Protein AF-0000000074362054 (afdb_homodimer)

Organism: Artemisia annua (NCBI:txid35608)

Solvent-accessible surface area (backbone atoms only — not comparable to full-atom values): 22632 Å² total; per-residue (Å²): 137,88,85,72,83,80,79,79,80,77,81,79,82,82,84,80,84,83,79,82,84,82,80,78,80,83,79,80,84,80,81,80,82,66,82,73,72,81,77,77,75,75,73,71,75,72,68,70,65,72,73,74,60,77,75,71,50,86,64,60,47,68,71,40,50,53,52,25,56,66,72,39,45,69,40,89,47,35,30,60,85,45,33,32,26,25,93,81,66,46,57,30,36,63,78,36,58,75,30,58,4,34,25,4,23,34,84,35,48,72,46,31,58,94,78,70,30,54,56,42,54,92,28,40,38,47,30,44,22,46,28,49,64,68,42,60,81,55,82,81,66,47,72,70,55,46,51,71,47,52,56,84,70,94,73,50,73,68,50,50,39,49,53,30,28,34,46,55,54,48,76,63,68,22,84,76,48,72,69,76,74,81,124,130,91,73,88,81,84,79,76,80,76,84,79,75,87,76,78,84,74,79,78,80,76,79,75,77,78,74,79,83,77,79,76,80,65,81,70,72,79,77,75,72,77,72,72,74,72,68,69,65,70,72,74,58,76,74,71,49,87,63,61,49,67,70,41,50,52,51,25,54,66,71,40,44,69,40,89,47,36,29,60,86,45,32,32,28,25,95,80,66,46,58,29,36,61,78,36,60,75,30,58,4,32,26,4,22,35,84,34,50,73,47,30,57,95,76,70,29,54,55,43,53,92,28,40,37,48,30,45,21,47,28,49,63,68,42,60,80,56,80,80,65,47,70,69,54,46,52,70,48,51,56,84,70,93,72,50,73,69,51,50,40,49,53,30,28,33,46,56,54,47,75,62,68,22,84,76,48,71,69,76,75,81,124

Radius of gyration: 43.27 Å; Cα contacts (8 Å, |Δi|>4): 481; chains: 2; bounding box: 99×65×184 Å

InterPro domains:
  IPR002711 HNH endonuclease [PF01844] (104-138)
  IPR003615 HNH nuclease [SM00507] (87-133)
  IPR003615 HNH nuclease [cd00085] (92-136)

Secondary structure (DSSP, 8-state):
--------------------------PPP--------------------TT------SSPPHHHHHHHHHHSEEPTTB-TTTEEE-TTS-EEETT-BS-SSTT-EEEEESS-GGGT--SSGGGEEEEEHHHHHHHTT-S---HHHHHHT-------HHHHHHHHHHHHSS--B-TT-------/-------------------------------------------------TTS-----SSPPHHHHHHHHHHSEEPTTB-TTTEEE-TTS-EEETT-BS-SSTT-EEEEESS-GGGT--SSGGGEEEEEHHHHHHHTT-S---HHHHHHT-------HHHHHHHHHHHHSS--B-TT-------

pLDDT: mean 73.6, std 31.87, range [19.06, 98.88]

Sequence (366 aa):
MNQTTKTKRRNTHRKTPTSPPSRPPNPPPSATLSTTQPFTEDTEEFTYSQSDRFTNPRSFPYSVKQQCWEKAEKIKGRDPDRWRRDPLGNTIFRKLVGCPGCLCHDYDHIVPYSKGGQSTLENCQVLQATVNRSKGNRTEMSRADLIQKSSYCRVSGRDMDLLELSAYGNVRRGQDSGGCIMQMNQTTKTKRRNTHRKTPTSPPSRPPNPPPSATLSTTQPFTEDTEEFTYSQSDRFTNPRSFPYSVKQQCWEKAEKIKGRDPDRWRRDPLGNTIFRKLVGCPGCLCHDYDHIVPYSKGGQSTLENCQVLQATVNRSKGNRTEMSRADLIQKSSYCRVSGRDMDLLELSAYGNVRRGQDSGGCIMQ

Structure (mmCIF, N/CA/C/O backbone):
data_AF-0000000074362054-model_v1
#
loop_
_entity.id
_entity.type
_entity.pdbx_description
1 polymer 'HNH endonuclease'
#
loop_
_atom_site.group_PDB
_atom_site.id
_atom_site.type_symbol
_atom_site.label_atom_id
_atom_site.label_alt_id
_atom_site.label_comp_id
_atom_site.label_asym_id
_atom_site.label_entity_id
_atom_site.label_seq_id
_atom_site.pdbx_PDB_ins_code
_atom_site.Cartn_x
_atom_site.Cartn_y
_atom_site.Cartn_z
_atom_site.occupancy
_atom_site.B_iso_or_equiv
_atom_site.auth_seq_id
_atom_site.auth_comp_id
_atom_site.auth_asym_id
_atom_site.auth_atom_id
_atom_site.pdbx_PDB_model_num
ATOM 1 N N . MET A 1 1 ? -7.535 -31.266 99.75 1 30.7 1 MET A N 1
ATOM 2 C CA . MET A 1 1 ? -7.277 -32.062 98.5 1 30.7 1 MET A CA 1
ATOM 3 C C . MET A 1 1 ? -5.805 -31.984 98.125 1 30.7 1 MET A C 1
ATOM 5 O O . MET A 1 1 ? -5.23 -30.891 98.062 1 30.7 1 MET A O 1
ATOM 9 N N . ASN A 1 2 ? -4.969 -33.094 98.25 1 24.84 2 ASN A N 1
ATOM 10 C CA . ASN A 1 2 ? -3.574 -33.469 98.438 1 24.84 2 ASN A CA 1
ATOM 11 C C . ASN A 1 2 ? -2.723 -33.125 97.25 1 24.84 2 ASN A C 1
ATOM 13 O O . ASN A 1 2 ? -3.031 -33.562 96.125 1 24.84 2 ASN A O 1
ATOM 17 N N . GLN A 1 3 ? -1.866 -31.984 97.25 1 25.95 3 GLN A N 1
ATOM 18 C CA . GLN A 1 3 ? -0.976 -31.031 96.562 1 25.95 3 GLN A CA 1
ATOM 19 C C . GLN A 1 3 ? 0.271 -31.734 96.062 1 25.95 3 GLN A C 1
ATOM 21 O O . GLN A 1 3 ? 1.395 -31.359 96.375 1 25.95 3 GLN A O 1
ATOM 26 N N . THR A 1 4 ? 0.005 -33.188 95.688 1 24.53 4 THR A N 1
ATOM 27 C CA . THR A 1 4 ? 1.269 -33.906 95.75 1 24.53 4 THR A CA 1
ATOM 28 C C . THR A 1 4 ? 2.285 -33.312 94.812 1 24.53 4 THR A C 1
ATOM 30 O O . THR A 1 4 ? 1.919 -32.531 93.875 1 24.53 4 THR A O 1
ATOM 33 N N . THR A 1 5 ? 3.105 -34.125 94 1 23.52 5 THR A N 1
ATOM 34 C CA . THR A 1 5 ? 4.496 -34.562 94.062 1 23.52 5 THR A CA 1
ATOM 35 C C . THR A 1 5 ? 5.254 -34.156 92.812 1 23.52 5 THR A C 1
ATOM 37 O O . THR A 1 5 ? 5.164 -34.781 91.75 1 23.52 5 THR A O 1
ATOM 40 N N . LYS A 1 6 ? 5.059 -32.812 92.25 1 25.08 6 LYS A N 1
ATOM 41 C CA . LYS A 1 6 ? 5.363 -32.5 90.875 1 25.08 6 LYS A CA 1
ATOM 42 C C . LYS A 1 6 ? 6.871 -32.469 90.625 1 25.08 6 LYS A C 1
ATOM 44 O O . LYS A 1 6 ? 7.523 -31.453 90.875 1 25.08 6 LYS A O 1
ATOM 49 N N . THR A 1 7 ? 7.746 -33.562 91 1 22.27 7 THR A N 1
ATOM 50 C CA . THR A 1 7 ? 9.188 -33.375 91.125 1 22.27 7 THR A CA 1
ATOM 51 C C . THR A 1 7 ? 9.812 -33.188 89.75 1 22.27 7 THR A C 1
ATOM 53 O O . THR A 1 7 ? 9.602 -34 88.812 1 22.27 7 THR A O 1
ATOM 56 N N . LYS A 1 8 ? 10.219 -31.969 89.312 1 22.67 8 LYS A N 1
ATOM 57 C CA . LYS A 1 8 ? 10.727 -31.203 88.125 1 22.67 8 LYS A CA 1
ATOM 58 C C . LYS A 1 8 ? 12.133 -31.656 87.75 1 22.67 8 LYS A C 1
ATOM 60 O O . LYS A 1 8 ? 13.102 -31.344 88.438 1 22.67 8 LYS A O 1
ATOM 65 N N . ARG A 1 9 ? 12.422 -33.031 87.5 1 19.06 9 ARG A N 1
ATOM 66 C CA . ARG A 1 9 ? 13.812 -33.469 87.438 1 19.06 9 ARG A CA 1
ATOM 67 C C . ARG A 1 9 ? 14.531 -32.812 86.25 1 19.06 9 ARG A C 1
ATOM 69 O O . ARG A 1 9 ? 14.086 -32.969 85.062 1 19.06 9 ARG A O 1
ATOM 76 N N . ARG A 1 10 ? 15.297 -31.734 86.375 1 22.05 10 ARG A N 1
ATOM 77 C CA . ARG A 1 10 ? 16.047 -30.766 85.562 1 22.05 10 ARG A CA 1
ATOM 78 C C . ARG A 1 10 ? 17.234 -31.453 84.875 1 22.05 10 ARG A C 1
ATOM 80 O O . ARG A 1 10 ? 18.266 -31.703 85.5 1 22.05 10 ARG A O 1
ATOM 87 N N . ASN A 1 11 ? 17.094 -32.594 84.062 1 19.31 11 ASN A N 1
ATOM 88 C CA . ASN A 1 11 ? 18.297 -33.375 83.75 1 19.31 11 ASN A CA 1
ATOM 89 C C . ASN A 1 11 ? 19.25 -32.562 82.875 1 19.31 11 ASN A C 1
ATOM 91 O O . ASN A 1 11 ? 18.844 -32.031 81.812 1 19.31 11 ASN A O 1
ATOM 95 N N . THR A 1 12 ? 20.328 -31.922 83.312 1 23.25 12 THR A N 1
ATOM 96 C CA . THR A 1 12 ? 21.422 -31.031 82.938 1 23.25 12 THR A CA 1
ATOM 97 C C . THR A 1 12 ? 22.359 -31.734 81.938 1 23.25 12 THR A C 1
ATOM 99 O O . THR A 1 12 ? 23.078 -32.656 82.312 1 23.25 12 THR A O 1
ATOM 102 N N . HIS A 1 13 ? 21.859 -32.25 80.688 1 21.42 13 HIS A N 1
ATOM 103 C CA . HIS A 1 13 ? 22.797 -33.094 79.875 1 21.42 13 HIS A CA 1
ATOM 104 C C . HIS A 1 13 ? 24.016 -32.281 79.5 1 21.42 13 HIS A C 1
ATOM 106 O O . HIS A 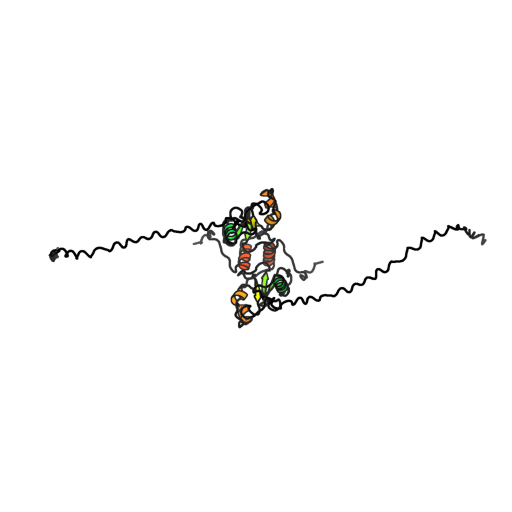1 13 ? 23.891 -31.078 79.125 1 21.42 13 HIS A O 1
ATOM 112 N N . ARG A 1 14 ? 25.359 -32.625 79.625 1 21.33 14 ARG A N 1
ATOM 113 C CA . ARG A 1 14 ? 26.766 -32.25 79.625 1 21.33 14 ARG A CA 1
ATOM 114 C C . ARG A 1 14 ? 27.328 -32.188 78.25 1 21.33 14 ARG A C 1
ATOM 116 O O . ARG A 1 14 ? 27.641 -33.219 77.625 1 21.33 14 ARG A O 1
ATOM 123 N N . LYS A 1 15 ? 26.719 -31.453 77.188 1 21.98 15 LYS A N 1
ATOM 124 C CA . LYS A 1 15 ? 27.203 -31.703 75.812 1 21.98 15 LYS A CA 1
ATOM 125 C C . LYS A 1 15 ? 28.688 -31.375 75.75 1 21.98 15 LYS A C 1
ATOM 127 O O . LYS A 1 15 ? 29.188 -30.438 76.375 1 21.98 15 LYS A O 1
ATOM 132 N N . THR A 1 16 ? 29.484 -32.25 75 1 21.64 16 THR A N 1
ATOM 133 C CA . THR A 1 16 ? 30.891 -32.562 74.812 1 21.64 16 THR A CA 1
ATOM 134 C C . THR A 1 16 ? 31.594 -31.469 74.062 1 21.64 16 THR A C 1
ATOM 136 O O . THR A 1 16 ? 30.969 -30.781 73.25 1 21.64 16 THR A O 1
ATOM 139 N N . PRO A 1 17 ? 32.938 -31.266 74 1 25.08 17 PRO A N 1
ATOM 140 C CA . PRO A 1 17 ? 34.031 -30.297 73.938 1 25.08 17 PRO A CA 1
ATOM 141 C C . PRO A 1 17 ? 34.5 -30.078 72.5 1 25.08 17 PRO A C 1
ATOM 143 O O . PRO A 1 17 ? 35.438 -29.312 72.25 1 25.08 17 PRO A O 1
ATOM 146 N N . THR A 1 18 ? 33.719 -30.219 71.312 1 24.53 18 THR A N 1
ATOM 147 C CA . THR A 1 18 ? 34.469 -30.594 70.125 1 24.53 18 THR A CA 1
ATOM 148 C C . THR A 1 18 ? 35.469 -29.516 69.75 1 24.53 18 THR A C 1
ATOM 150 O O . THR A 1 18 ? 35.25 -28.328 70 1 24.53 18 THR A O 1
ATOM 153 N N . SER A 1 19 ? 36.75 -29.844 69.125 1 24.66 19 SER A N 1
ATOM 154 C CA . SER A 1 19 ? 38.094 -29.391 68.938 1 24.66 19 SER A CA 1
ATOM 155 C C . SER A 1 19 ? 38.188 -28.328 67.875 1 24.66 19 SER A C 1
ATOM 157 O O . SER A 1 19 ? 37.5 -28.438 66.875 1 24.66 19 SER A O 1
ATOM 159 N N . PRO A 1 20 ? 38.688 -27.109 68.062 1 30.16 20 PRO A N 1
ATOM 160 C CA . PRO A 1 20 ? 38.625 -25.875 67.25 1 30.16 20 PRO A CA 1
ATOM 161 C C . PRO A 1 20 ? 39.531 -25.953 66 1 30.16 20 PRO A C 1
ATOM 163 O O . PRO A 1 20 ? 40.656 -26.422 66.062 1 30.16 20 PRO A O 1
ATOM 166 N N . PRO A 1 21 ? 39.031 -26.25 64.75 1 29.11 21 PRO A N 1
ATOM 167 C CA . PRO A 1 21 ? 39.844 -26.531 63.594 1 29.11 21 PRO A CA 1
ATOM 168 C C . PRO A 1 21 ? 40.906 -25.484 63.344 1 29.11 21 PRO A C 1
ATOM 170 O O . PRO A 1 21 ? 40.812 -24.344 63.844 1 29.11 21 PRO A O 1
ATOM 173 N N . SER A 1 22 ? 42.094 -25.859 62.688 1 25.23 22 SER A N 1
ATOM 174 C CA . SER A 1 22 ? 43.438 -25.422 62.438 1 25.23 22 SER A CA 1
ATOM 175 C C . SER A 1 22 ? 43.469 -24.234 61.5 1 25.23 22 SER A C 1
ATOM 177 O O . SER A 1 22 ? 42.688 -24.156 60.531 1 25.23 22 SER A O 1
ATOM 179 N N . ARG A 1 23 ? 44.094 -23.125 61.844 1 28.27 23 ARG A N 1
ATOM 180 C CA . ARG A 1 23 ? 44.219 -21.766 61.312 1 28.27 23 ARG A CA 1
ATOM 181 C C . ARG A 1 23 ? 44.938 -21.734 59.969 1 28.27 23 ARG A C 1
ATOM 183 O O . ARG A 1 23 ? 46.094 -22.156 59.875 1 28.27 23 ARG A O 1
ATOM 190 N N . PRO A 1 24 ? 44.25 -21.906 58.781 1 31.64 24 PRO A N 1
ATOM 191 C CA . PRO A 1 24 ? 45 -22.094 57.562 1 31.64 24 PRO A CA 1
ATOM 192 C C . PRO A 1 24 ? 46.031 -21 57.344 1 31.64 24 PRO A C 1
ATOM 194 O O . PRO A 1 24 ? 45.906 -19.906 57.875 1 31.64 24 PRO A O 1
ATOM 197 N N . PRO A 1 25 ? 47.156 -21.281 56.625 1 30.31 25 PRO A N 1
ATOM 198 C CA . PRO A 1 25 ? 48.469 -20.609 56.469 1 30.31 25 PRO A CA 1
ATOM 199 C C . PRO A 1 25 ? 48.344 -19.266 55.75 1 30.31 25 PRO A C 1
ATOM 201 O O . PRO A 1 25 ? 47.344 -19.047 55.031 1 30.31 25 PRO A O 1
ATOM 204 N N . ASN A 1 26 ? 49.125 -18.234 56.156 1 27.45 26 ASN A N 1
ATOM 205 C CA . ASN A 1 26 ? 49.188 -16.812 55.812 1 27.45 26 ASN A CA 1
ATOM 206 C C . ASN A 1 26 ? 49.562 -16.594 54.375 1 27.45 26 ASN A C 1
ATOM 208 O O . ASN A 1 26 ? 50.562 -17.125 53.875 1 27.45 26 ASN A O 1
ATOM 212 N N . PRO A 1 27 ? 48.594 -16.453 53.438 1 33.22 27 PRO A N 1
ATOM 213 C CA . PRO A 1 27 ? 48.969 -16.375 52.031 1 33.22 27 PRO A CA 1
ATOM 214 C C . PRO A 1 27 ? 50 -15.289 51.719 1 33.22 27 PRO A C 1
ATOM 216 O O . PRO A 1 27 ? 50.094 -14.312 52.469 1 33.22 27 PRO A O 1
ATOM 219 N N . PRO A 1 28 ? 51.031 -15.5 50.875 1 31.95 28 PRO A N 1
ATOM 220 C CA . PRO A 1 28 ? 52.25 -14.742 50.625 1 31.95 28 PRO A CA 1
ATOM 221 C C . PRO A 1 28 ? 51.969 -13.344 50.062 1 31.95 28 PRO A C 1
ATOM 223 O O . PRO A 1 28 ? 50.906 -13.102 49.531 1 31.95 28 PRO A O 1
ATOM 226 N N . PRO A 1 29 ? 52.844 -12.336 50.344 1 27.22 29 PRO A N 1
ATOM 227 C CA . PRO A 1 29 ? 52.75 -10.891 50.125 1 27.22 29 PRO A CA 1
ATOM 228 C C . PRO A 1 29 ? 52.625 -10.516 48.656 1 27.22 29 PRO A C 1
ATOM 230 O O . PRO A 1 29 ? 53.094 -11.258 47.781 1 27.22 29 PRO A O 1
ATOM 233 N N . SER A 1 30 ? 51.625 -9.727 48.219 1 24.61 30 SER A N 1
ATOM 234 C CA . SER A 1 30 ? 51.125 -9.188 46.969 1 24.61 30 SER A CA 1
ATOM 235 C C . SER A 1 30 ? 52.156 -8.258 46.312 1 24.61 30 SER A C 1
ATOM 237 O O . SER A 1 30 ? 52.625 -7.316 46.938 1 24.61 30 SER A O 1
ATOM 239 N N . ALA A 1 31 ? 53.031 -8.828 45.344 1 24.77 31 ALA A N 1
ATOM 240 C CA . ALA A 1 31 ? 54.062 -8.117 44.594 1 24.77 31 ALA A CA 1
ATOM 241 C C . ALA A 1 31 ? 53.5 -6.852 43.969 1 24.77 31 ALA A C 1
ATOM 243 O O . ALA A 1 31 ? 52.375 -6.855 43.438 1 24.77 31 ALA A O 1
ATOM 244 N N . THR A 1 32 ? 53.875 -5.625 44.438 1 24.84 32 THR A N 1
ATOM 245 C CA . THR A 1 32 ? 53.531 -4.258 44.062 1 24.84 32 THR A CA 1
ATOM 246 C C . THR A 1 32 ? 53.938 -3.953 42.625 1 24.84 32 THR A C 1
ATOM 248 O O . THR A 1 32 ? 55.125 -3.938 42.312 1 24.84 32 THR A O 1
ATOM 251 N N . LEU A 1 33 ? 53.406 -4.531 41.562 1 26.86 33 LEU A N 1
ATOM 252 C CA . LEU A 1 33 ? 53.781 -4.238 40.188 1 26.86 33 LEU A CA 1
ATOM 253 C C . LEU A 1 33 ? 53.656 -2.744 39.875 1 26.86 33 LEU A C 1
ATOM 255 O O . LEU A 1 33 ? 52.531 -2.207 39.844 1 26.86 33 LEU A O 1
ATOM 259 N N . SER A 1 34 ? 54.594 -1.87 40.281 1 23.2 34 SER A N 1
ATOM 260 C CA . SER A 1 34 ? 54.594 -0.414 40.156 1 23.2 34 SER A CA 1
ATOM 261 C C . SER A 1 34 ? 54.594 0.032 38.719 1 23.2 34 SER A C 1
ATOM 263 O O . SER A 1 34 ? 54.688 1.228 38.406 1 23.2 34 SER A O 1
ATOM 265 N N . THR A 1 35 ? 54.969 -0.744 37.656 1 27.97 35 THR A N 1
ATOM 266 C CA . THR A 1 35 ? 55.625 0.023 36.594 1 27.97 35 THR A CA 1
ATOM 267 C C . THR A 1 35 ? 54.625 0.959 35.938 1 27.97 35 THR A C 1
ATOM 269 O O . THR A 1 35 ? 53.688 0.505 35.25 1 27.97 35 THR A O 1
ATOM 272 N N . THR A 1 36 ? 54.219 2.098 36.5 1 28.42 36 THR A N 1
ATOM 273 C CA . THR A 1 36 ? 53.281 3.047 35.906 1 28.42 36 THR A CA 1
ATOM 274 C C . THR A 1 36 ? 53.844 3.699 34.656 1 28.42 36 THR A C 1
ATOM 276 O O . THR A 1 36 ? 54.812 4.469 34.75 1 28.42 36 THR A O 1
ATOM 279 N N . GLN A 1 37 ? 54.312 2.971 33.594 1 29.34 37 GLN A N 1
ATOM 280 C CA . GLN A 1 37 ? 54.781 3.76 32.469 1 29.34 37 GLN A CA 1
ATOM 281 C C . GLN A 1 37 ? 53.75 4.797 32.031 1 29.34 37 GLN A C 1
ATOM 283 O O . GLN A 1 37 ? 52.562 4.535 32.062 1 29.34 37 GLN A O 1
ATOM 288 N N . PRO A 1 38 ? 54.062 6.133 32.062 1 30.33 38 PRO A N 1
ATOM 289 C CA . PRO A 1 38 ? 53.156 7.203 31.656 1 30.33 38 PRO A CA 1
ATOM 290 C C . PRO A 1 38 ? 52.656 7.059 30.219 1 30.33 38 PRO A C 1
ATOM 292 O O . PRO A 1 38 ? 53.469 6.875 29.297 1 30.33 38 PRO A O 1
ATOM 295 N N . PHE A 1 39 ? 51.594 6.398 29.875 1 28.25 39 PHE A N 1
ATOM 296 C CA . PHE A 1 39 ? 50.969 6.41 28.547 1 28.25 39 PHE A CA 1
ATOM 297 C C . PHE A 1 39 ? 50.781 7.84 28.062 1 28.25 39 PHE A C 1
ATOM 299 O O . PHE A 1 39 ? 50.094 8.633 28.703 1 28.25 39 PHE A O 1
ATOM 306 N N . THR A 1 40 ? 51.812 8.469 27.469 1 29.38 40 THR A N 1
ATOM 307 C CA . THR A 1 40 ? 51.594 9.727 26.75 1 29.38 40 THR A CA 1
ATOM 308 C C . THR A 1 40 ? 50.406 9.609 25.797 1 29.38 40 THR A C 1
ATOM 310 O O . THR A 1 40 ? 50.375 8.711 24.969 1 29.38 40 THR A O 1
ATOM 313 N N . GLU A 1 41 ? 49.25 10.047 26.234 1 29.44 41 GLU A N 1
ATOM 314 C CA . GLU A 1 41 ? 48.031 10.227 25.453 1 29.44 41 GLU A CA 1
ATOM 315 C C . GLU A 1 41 ? 48.312 11.07 24.203 1 29.44 41 GLU A C 1
ATOM 317 O O . GLU A 1 41 ? 48.625 12.258 24.297 1 29.44 41 GLU A O 1
ATOM 322 N N . ASP A 1 42 ? 49.094 10.531 23.25 1 31.61 42 ASP A N 1
ATOM 323 C CA . ASP A 1 42 ? 49.031 11.234 21.984 1 31.61 42 ASP A CA 1
ATOM 324 C C . ASP A 1 42 ? 47.594 11.57 21.625 1 31.61 42 ASP A C 1
ATOM 326 O O . ASP A 1 42 ? 46.75 10.672 21.469 1 31.61 42 ASP A O 1
ATOM 330 N N . THR A 1 43 ? 47.062 12.703 22.109 1 31.55 43 THR A N 1
ATOM 331 C CA . THR A 1 43 ? 45.844 13.328 21.625 1 31.55 43 THR A CA 1
ATOM 332 C C . THR A 1 43 ? 45.875 13.484 20.109 1 31.55 43 THR A C 1
ATOM 334 O O . THR A 1 43 ? 46.625 14.297 19.578 1 31.55 43 THR A O 1
ATOM 337 N N . GLU A 1 44 ? 46.094 12.406 19.312 1 34.59 44 GLU A N 1
ATOM 338 C CA . GLU A 1 44 ? 45.75 12.703 17.922 1 34.59 44 GLU A CA 1
ATOM 339 C C . GLU A 1 44 ? 44.469 13.5 17.844 1 34.59 44 GLU A C 1
ATOM 341 O O . GLU A 1 44 ? 43.406 13.07 18.344 1 34.59 44 GLU A O 1
ATOM 346 N N . GLU A 1 45 ? 44.594 14.812 17.828 1 35.16 45 GLU A N 1
ATOM 347 C CA . GLU A 1 45 ? 43.5 15.68 17.375 1 35.16 45 GLU A CA 1
ATOM 348 C C . GLU A 1 45 ? 42.875 15.156 16.078 1 35.16 45 GLU A C 1
ATOM 350 O O . GLU A 1 45 ? 43.5 15.18 15.023 1 35.16 45 GLU A O 1
ATOM 355 N N . PHE A 1 46 ? 42.188 14.031 16.109 1 34.22 46 PHE A N 1
ATOM 356 C CA . PHE A 1 46 ? 41.312 13.789 14.969 1 34.22 46 PHE A CA 1
ATOM 357 C C . PHE A 1 46 ? 40.594 15.07 14.562 1 34.22 46 PHE A C 1
ATOM 359 O O . PHE A 1 46 ? 39.719 15.57 15.289 1 34.22 46 PHE A O 1
ATOM 366 N N . THR A 1 47 ? 41.281 16.016 14.008 1 34.19 47 THR A N 1
ATOM 367 C CA . THR A 1 47 ? 40.562 17.062 13.297 1 34.19 47 THR A CA 1
ATOM 368 C C . THR A 1 47 ? 39.469 16.469 12.406 1 34.19 47 THR A C 1
ATOM 370 O O . THR A 1 47 ? 39.781 15.703 11.484 1 34.19 47 THR A O 1
ATOM 373 N N . TYR A 1 48 ? 38.406 16.016 13.008 1 33.66 48 TYR A N 1
ATOM 374 C CA . TYR A 1 48 ? 37.219 15.906 12.164 1 33.66 48 TYR A CA 1
ATOM 375 C C . TYR A 1 48 ? 37.156 17.031 11.133 1 33.66 48 TYR A C 1
ATOM 377 O O . TYR A 1 48 ? 37.188 18.203 11.492 1 33.66 48 TYR A O 1
ATOM 385 N N . SER A 1 49 ? 38 16.922 10.109 1 37.78 49 SER A N 1
ATOM 386 C CA . SER A 1 49 ? 37.688 17.875 9.047 1 37.78 49 SER A CA 1
ATOM 387 C C . SER A 1 49 ? 36.188 18.109 8.938 1 37.78 49 SER A C 1
ATOM 389 O O . SER A 1 49 ? 35.406 17.172 9.102 1 37.78 49 SER A O 1
ATOM 391 N N . GLN A 1 50 ? 35.688 19.188 9.375 1 38.69 50 GLN A N 1
ATOM 392 C CA . GLN A 1 50 ? 34.344 19.797 9.273 1 38.69 50 GLN A CA 1
ATOM 393 C C . GLN A 1 50 ? 33.688 19.469 7.938 1 38.69 50 GLN A C 1
ATOM 395 O O . GLN A 1 50 ? 32.531 19.797 7.715 1 38.69 50 GLN A O 1
ATOM 400 N N . SER A 1 51 ? 34.5 19.203 6.918 1 41.72 51 SER A N 1
ATOM 401 C CA . SER A 1 51 ? 33.812 19.094 5.648 1 41.72 51 SER A CA 1
ATOM 402 C C . SER A 1 51 ? 32.781 17.953 5.676 1 41.72 51 SER A C 1
ATOM 404 O O . SER A 1 51 ? 32.219 17.578 4.645 1 41.72 51 SER A O 1
ATOM 406 N N . ASP A 1 52 ? 32.844 17.016 6.516 1 41.53 52 ASP A N 1
ATOM 407 C CA . ASP A 1 52 ? 31.703 16.109 6.512 1 41.53 52 ASP A CA 1
ATOM 408 C C . ASP A 1 52 ? 30.375 16.875 6.445 1 41.53 52 ASP A C 1
ATOM 410 O O . ASP A 1 52 ? 29.797 17.203 7.477 1 41.53 52 ASP A O 1
ATOM 414 N N . ARG A 1 53 ? 30.312 18 5.699 1 43.62 53 ARG A N 1
ATOM 415 C CA . ARG A 1 53 ? 29.109 18.75 5.348 1 43.62 53 ARG A CA 1
ATOM 416 C C . ARG A 1 53 ? 27.891 17.859 5.367 1 43.62 53 ARG A C 1
ATOM 418 O O . ARG A 1 53 ? 27.891 16.766 4.773 1 43.62 53 ARG A O 1
ATOM 425 N N . PHE A 1 54 ? 27.125 17.719 6.441 1 51.59 54 PHE A N 1
ATOM 426 C CA . PHE A 1 54 ? 25.828 17.094 6.641 1 51.59 54 PHE A CA 1
ATOM 427 C C . PHE A 1 54 ? 25 17.156 5.355 1 51.59 54 PHE A C 1
ATOM 429 O O . PHE A 1 54 ? 24.547 18.219 4.949 1 51.59 54 PHE A O 1
ATOM 436 N N . THR A 1 55 ? 25.469 16.562 4.27 1 65.94 55 THR A N 1
ATOM 437 C CA . THR A 1 55 ? 24.625 16.438 3.082 1 65.94 55 THR A CA 1
ATOM 438 C C . THR A 1 55 ? 23.172 16.188 3.471 1 65.94 55 THR A C 1
ATOM 440 O O . THR A 1 55 ? 22.891 15.352 4.324 1 65.94 55 THR A O 1
ATOM 443 N N . ASN A 1 56 ? 22.484 17.297 3.625 1 72.69 56 ASN A N 1
ATOM 444 C CA . ASN A 1 56 ? 21.047 17.219 3.832 1 72.69 56 ASN A CA 1
ATOM 445 C C . ASN A 1 56 ? 20.359 16.484 2.695 1 72.69 56 ASN A C 1
ATOM 447 O O . ASN A 1 56 ? 20.031 17.078 1.661 1 72.69 56 ASN A O 1
ATOM 451 N N . PRO A 1 57 ? 20.219 15.227 2.938 1 83.88 57 PRO A N 1
ATOM 452 C CA . PRO A 1 57 ? 19.562 14.492 1.853 1 83.88 57 PRO A CA 1
ATOM 453 C C . PRO A 1 57 ? 18.125 14.969 1.606 1 83.88 57 PRO A C 1
ATOM 455 O O . PRO A 1 57 ? 17.484 15.492 2.518 1 83.88 57 PRO A O 1
ATOM 458 N N . ARG A 1 58 ? 17.672 14.828 0.34 1 90.81 58 ARG A N 1
ATOM 459 C CA . ARG A 1 58 ? 16.312 15.219 -0.008 1 90.81 58 ARG A CA 1
ATOM 460 C C . ARG A 1 58 ? 15.297 14.305 0.653 1 90.81 58 ARG A C 1
ATOM 462 O O . ARG A 1 58 ? 14.242 14.758 1.104 1 90.81 58 ARG A O 1
ATOM 469 N N . SER A 1 59 ? 15.695 13.086 0.748 1 93.88 59 SER A N 1
ATOM 470 C CA . SER A 1 59 ? 14.773 12.133 1.353 1 93.88 59 SER A CA 1
ATOM 471 C C . SER A 1 59 ? 14.938 12.086 2.867 1 93.88 59 SER A C 1
ATOM 473 O O . SER A 1 59 ? 16.047 12.211 3.381 1 93.88 59 SER A O 1
ATOM 475 N N . PHE A 1 60 ? 13.844 11.992 3.547 1 97.44 60 PHE A N 1
ATOM 476 C CA . PHE A 1 60 ? 13.898 11.797 4.988 1 97.44 60 PHE A CA 1
ATOM 477 C C . PHE A 1 60 ? 14.516 10.445 5.332 1 97.44 60 PHE A C 1
ATOM 479 O O . PHE A 1 60 ? 14.18 9.43 4.719 1 97.44 60 PHE A O 1
ATOM 486 N N . PRO A 1 61 ? 15.398 10.484 6.355 1 96.44 61 PRO A N 1
ATOM 487 C CA . PRO A 1 61 ? 15.844 9.18 6.863 1 96.44 61 PRO A CA 1
ATOM 488 C C . PRO A 1 61 ? 14.703 8.344 7.438 1 96.44 61 PRO A C 1
ATOM 490 O O . PRO A 1 61 ? 13.703 8.898 7.906 1 96.44 61 PRO A O 1
ATOM 493 N N . TYR A 1 62 ? 14.914 7.082 7.477 1 96.31 62 TYR A N 1
ATOM 494 C CA . TYR A 1 62 ? 13.875 6.164 7.918 1 96.31 62 TYR A CA 1
ATOM 495 C C . TYR A 1 62 ? 13.445 6.469 9.352 1 96.31 62 TYR A C 1
ATOM 497 O O . TYR A 1 62 ? 12.258 6.477 9.664 1 96.31 62 TYR A O 1
ATOM 505 N N . SER A 1 63 ? 14.414 6.742 10.195 1 97.12 63 SER A N 1
ATOM 506 C CA . SER A 1 63 ? 14.109 7.031 11.586 1 97.12 63 SER A CA 1
ATOM 507 C C . SER A 1 63 ? 13.258 8.297 11.719 1 97.12 63 SER A C 1
ATOM 509 O O . SER A 1 63 ? 12.367 8.367 12.562 1 97.12 63 SER A O 1
ATOM 511 N N . VAL A 1 64 ? 13.539 9.234 10.875 1 98.12 64 VAL A N 1
ATOM 512 C CA . VAL A 1 64 ? 12.766 10.469 10.891 1 98.12 64 VAL A CA 1
ATOM 513 C C . VAL A 1 64 ? 11.344 10.195 10.414 1 98.12 64 VAL A C 1
ATOM 515 O O . VAL A 1 64 ? 10.375 10.711 10.984 1 98.12 64 VAL A O 1
ATOM 518 N N . LYS A 1 65 ? 11.188 9.375 9.414 1 98.5 65 LYS A N 1
ATOM 519 C CA . LYS A 1 65 ? 9.859 9.016 8.93 1 98.5 65 LYS A CA 1
ATOM 520 C C . LYS A 1 65 ? 9.047 8.32 10.023 1 98.5 65 LYS A C 1
ATOM 522 O O . LYS A 1 65 ? 7.867 8.625 10.211 1 98.5 65 LYS A O 1
ATOM 527 N N . GLN A 1 66 ? 9.703 7.469 10.711 1 98.44 66 GLN A N 1
ATOM 528 C CA . GLN A 1 66 ? 9.023 6.773 11.797 1 98.44 66 GLN A CA 1
ATOM 529 C C . GLN A 1 66 ? 8.531 7.75 12.859 1 98.44 66 GLN A C 1
ATOM 531 O O . GLN A 1 66 ? 7.371 7.703 13.273 1 98.44 66 GLN A O 1
ATOM 536 N N . GLN A 1 67 ? 9.398 8.625 13.25 1 98.75 67 GLN A N 1
ATOM 537 C CA . GLN A 1 67 ? 9.047 9.617 14.258 1 98.75 67 GLN A CA 1
ATOM 538 C C . GLN A 1 67 ? 7.977 10.578 13.742 1 98.75 67 GLN A C 1
ATOM 540 O O . GLN A 1 67 ? 7.113 11.023 14.5 1 98.75 67 GLN A O 1
ATOM 545 N N . CYS A 1 68 ? 8.062 10.891 12.453 1 98.88 68 CYS A N 1
ATOM 546 C CA . CYS A 1 68 ? 7.086 11.773 11.82 1 98.88 68 CYS A CA 1
ATOM 547 C C . CYS A 1 68 ? 5.691 11.156 11.859 1 98.88 68 CYS A C 1
ATOM 549 O O . CYS A 1 68 ? 4.715 11.844 12.172 1 98.88 68 CYS A O 1
ATOM 551 N N . TRP A 1 69 ? 5.613 9.883 11.586 1 98.81 69 TRP A N 1
ATOM 552 C CA . TRP A 1 69 ? 4.348 9.164 11.719 1 98.81 69 TRP A CA 1
ATOM 553 C C . TRP A 1 69 ? 3.865 9.188 13.164 1 98.81 69 TRP A C 1
ATOM 555 O O . TRP A 1 69 ? 2.693 9.477 13.43 1 98.81 69 TRP A O 1
ATOM 565 N N . GLU A 1 70 ? 4.73 8.961 14.047 1 98.44 70 GLU A N 1
ATOM 566 C CA . GLU A 1 70 ? 4.395 8.828 15.461 1 98.44 70 GLU A CA 1
ATOM 567 C C . GLU A 1 70 ? 3.844 10.133 16.016 1 98.44 70 GLU A C 1
ATOM 569 O O . GLU A 1 70 ? 3.002 10.125 16.922 1 98.44 70 GLU A O 1
ATOM 574 N N . LYS A 1 71 ? 4.234 11.203 15.555 1 98.12 71 LYS A N 1
ATOM 575 C CA . LYS A 1 71 ? 3.809 12.477 16.141 1 98.12 71 LYS A CA 1
ATOM 576 C C . LYS A 1 71 ? 2.482 12.938 15.539 1 98.12 71 LYS A C 1
ATOM 578 O O . LYS A 1 71 ? 1.881 13.898 16.016 1 98.12 71 LYS A O 1
ATOM 583 N N . ALA A 1 72 ? 2.066 12.305 14.469 1 98.75 72 ALA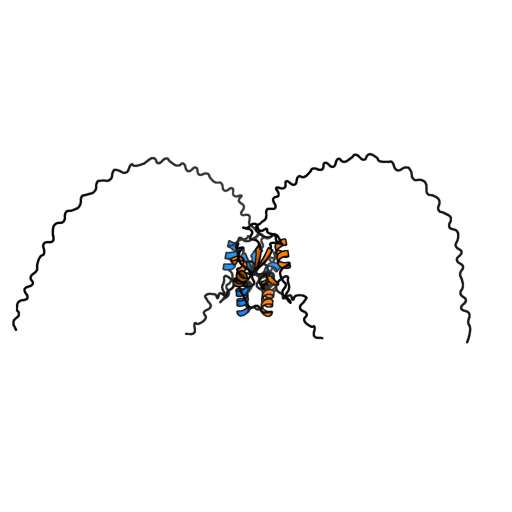 A N 1
ATOM 584 C CA . ALA A 1 72 ? 0.788 12.656 13.852 1 98.75 72 ALA A CA 1
ATOM 585 C C . ALA A 1 72 ? -0.378 12.305 14.773 1 98.75 72 ALA A C 1
ATOM 587 O O . ALA A 1 72 ? -0.248 11.445 15.648 1 98.75 72 ALA A O 1
ATOM 588 N N . GLU A 1 73 ? -1.479 12.953 14.516 1 98.62 73 GLU A N 1
ATOM 589 C CA . GLU A 1 73 ? -2.656 12.781 15.359 1 98.62 73 GLU A CA 1
ATOM 590 C C . GLU A 1 73 ? -3.201 11.359 15.266 1 98.62 73 GLU A C 1
ATOM 592 O O . GLU A 1 73 ? -3.342 10.82 14.164 1 98.62 73 GLU A O 1
ATOM 597 N N . LYS A 1 74 ? -3.516 10.805 16.438 1 98.12 74 LYS A N 1
ATOM 598 C CA . LYS A 1 74 ? -4.074 9.453 16.5 1 98.12 74 LYS A CA 1
ATOM 599 C C . LYS A 1 74 ? -5.574 9.469 16.219 1 98.12 74 LYS A C 1
ATOM 601 O O . LYS A 1 74 ? -6.246 10.469 16.469 1 98.12 74 LYS A O 1
ATOM 606 N N . ILE A 1 75 ? -6.031 8.398 15.719 1 97.25 75 ILE A N 1
ATOM 607 C CA . ILE A 1 75 ? -7.465 8.188 15.539 1 97.25 75 ILE A CA 1
ATOM 608 C C . ILE A 1 75 ? -7.996 7.277 16.656 1 97.25 75 ILE A C 1
ATOM 610 O O . ILE A 1 75 ? -7.57 6.125 16.766 1 97.25 75 ILE A O 1
ATOM 614 N N . LYS A 1 76 ? -8.945 7.828 17.375 1 95.38 76 LYS A N 1
ATOM 615 C CA . LYS A 1 76 ? -9.492 7.07 18.5 1 95.38 76 LYS A CA 1
ATOM 616 C C . LYS A 1 76 ? -10.023 5.715 18.031 1 95.38 76 LYS A C 1
ATOM 618 O O . LYS A 1 76 ? -10.727 5.629 17.016 1 95.38 76 LYS A O 1
ATOM 623 N N . GLY A 1 77 ? -9.633 4.645 18.766 1 95.56 77 GLY A N 1
ATOM 624 C CA . GLY A 1 77 ? -10.156 3.311 18.516 1 95.56 77 GLY A CA 1
ATOM 625 C C . GLY A 1 77 ? -9.391 2.568 17.438 1 95.56 77 GLY A C 1
ATOM 626 O O . GLY A 1 77 ? -9.711 1.42 17.125 1 95.56 77 GLY A O 1
ATOM 627 N N . ARG A 1 78 ? -8.453 3.268 16.938 1 97.88 78 ARG A N 1
ATOM 628 C CA . ARG A 1 78 ? -7.676 2.631 15.883 1 97.88 78 ARG A CA 1
ATOM 629 C C . ARG A 1 78 ? -6.207 2.518 16.281 1 97.88 78 ARG A C 1
ATOM 631 O O . ARG A 1 78 ? -5.699 3.34 17.047 1 97.88 78 ARG A O 1
ATOM 638 N N . ASP A 1 79 ? -5.574 1.516 15.789 1 97.88 79 ASP A N 1
ATOM 639 C CA . ASP A 1 79 ? -4.152 1.324 16.047 1 97.88 79 ASP A CA 1
ATOM 640 C C . ASP A 1 79 ? -3.328 2.48 15.492 1 97.88 79 ASP A C 1
ATOM 642 O O . ASP A 1 79 ? -3.273 2.676 14.273 1 97.88 79 ASP A O 1
ATOM 646 N N . PRO A 1 80 ? -2.654 3.156 16.297 1 98.19 80 PRO A N 1
ATOM 647 C CA . PRO A 1 80 ? -1.922 4.332 15.828 1 98.19 80 PRO A CA 1
ATOM 648 C C . PRO A 1 80 ? -0.729 3.973 14.945 1 98.19 80 PRO A C 1
ATOM 650 O O . PRO A 1 80 ? -0.164 4.844 14.281 1 98.19 80 PRO A O 1
ATOM 653 N N . ASP A 1 81 ? -0.332 2.814 14.945 1 97.94 81 ASP A N 1
ATOM 654 C CA . ASP A 1 81 ? 0.736 2.396 14.047 1 97.94 81 ASP A CA 1
ATOM 655 C C . ASP A 1 81 ? 0.219 2.244 12.617 1 97.94 81 ASP A C 1
ATOM 657 O O . ASP A 1 81 ? 1.007 2.143 11.672 1 97.94 81 ASP A O 1
ATOM 661 N N . ARG A 1 82 ? -1.049 2.248 12.539 1 98.5 82 ARG A N 1
ATOM 662 C CA . ARG A 1 82 ? -1.625 1.925 11.234 1 98.5 82 ARG A CA 1
ATOM 663 C C . ARG A 1 82 ? -2.42 3.102 10.68 1 98.5 82 ARG A C 1
ATOM 665 O O . ARG A 1 82 ? -2.523 3.27 9.469 1 98.5 82 ARG A O 1
ATOM 672 N N . TRP A 1 83 ? -2.955 3.854 11.625 1 98.62 83 TRP A N 1
ATOM 673 C CA . TRP A 1 83 ? -3.861 4.93 11.234 1 98.62 83 TRP A CA 1
ATOM 674 C C . TRP A 1 83 ? -3.473 6.238 11.914 1 98.62 83 TRP A C 1
ATOM 676 O O . TRP A 1 83 ? -3.215 6.266 13.125 1 98.62 83 TRP A O 1
ATOM 686 N N . ARG A 1 84 ? -3.443 7.316 11.133 1 98.62 84 ARG A N 1
ATOM 687 C CA . ARG A 1 84 ? -3.238 8.664 11.664 1 98.62 84 ARG A CA 1
ATOM 688 C C . ARG A 1 84 ? -4.086 9.68 10.906 1 98.62 84 ARG A C 1
ATOM 690 O O . ARG A 1 84 ? -4.715 9.352 9.898 1 98.62 84 ARG A O 1
ATOM 697 N N . ARG A 1 85 ? -4.184 10.867 11.461 1 98.56 85 ARG A N 1
ATOM 698 C CA . ARG A 1 85 ? -4.719 12.039 10.773 1 98.56 85 ARG A CA 1
ATOM 699 C C . ARG A 1 85 ? -3.613 13.031 10.438 1 98.56 85 ARG A C 1
ATOM 701 O O . ARG A 1 85 ? -2.729 13.281 11.258 1 98.56 85 ARG A O 1
ATOM 708 N N . ASP A 1 86 ? -3.693 13.516 9.188 1 98.56 86 ASP A N 1
ATOM 709 C CA . ASP A 1 86 ? -2.736 14.578 8.875 1 98.56 86 ASP A CA 1
ATOM 710 C C . ASP A 1 86 ? -3.195 15.914 9.438 1 98.56 86 ASP A C 1
ATOM 712 O O . ASP A 1 86 ? -4.27 16.016 10.031 1 98.56 86 ASP A O 1
ATOM 716 N N . PRO A 1 87 ? -2.385 16.969 9.352 1 98.06 87 PRO A N 1
ATOM 717 C CA . PRO A 1 87 ? -2.717 18.25 9.992 1 98.06 87 PRO A CA 1
ATOM 718 C C . PRO A 1 87 ? -3.99 18.875 9.438 1 98.06 87 PRO A C 1
ATOM 720 O O . PRO A 1 87 ? -4.547 19.797 10.047 1 98.06 87 PRO A O 1
ATOM 723 N N . LEU A 1 88 ? -4.43 18.422 8.312 1 98.06 88 LEU A N 1
ATOM 724 C CA . LEU A 1 88 ? -5.629 18.984 7.695 1 98.06 88 LEU A CA 1
ATOM 725 C C . LEU A 1 88 ? -6.867 18.188 8.102 1 98.06 88 LEU A C 1
ATOM 727 O O . LEU A 1 88 ? -7.988 18.547 7.723 1 98.06 88 LEU A O 1
ATOM 731 N N . GLY A 1 89 ? -6.668 17.078 8.812 1 97.5 89 GLY A N 1
ATOM 732 C CA . GLY A 1 89 ? -7.781 16.281 9.289 1 97.5 89 GLY A CA 1
ATOM 733 C C . GLY A 1 89 ? -8.062 15.062 8.422 1 97.5 89 GLY A C 1
ATOM 734 O O . GLY A 1 89 ? -9.031 14.344 8.648 1 97.5 89 GLY A O 1
ATOM 735 N N . ASN A 1 90 ? -7.27 14.844 7.457 1 98.19 90 ASN A N 1
ATOM 736 C CA . ASN A 1 90 ? -7.465 13.68 6.59 1 98.19 90 ASN A CA 1
ATOM 737 C C . ASN A 1 90 ? -6.988 12.398 7.258 1 98.19 90 ASN A C 1
ATOM 739 O O . ASN A 1 90 ? -5.914 12.367 7.859 1 98.19 90 ASN A O 1
ATOM 743 N N . THR A 1 91 ? -7.82 11.367 7.168 1 98.44 91 THR A N 1
ATOM 744 C CA . THR A 1 91 ? -7.398 10.039 7.598 1 98.44 91 THR A CA 1
ATOM 745 C C . THR A 1 91 ? -6.375 9.453 6.625 1 98.44 91 THR A C 1
ATOM 747 O O . THR A 1 91 ? -6.559 9.516 5.41 1 98.44 91 THR A O 1
ATOM 750 N N . ILE A 1 92 ? -5.289 8.93 7.188 1 98.62 92 ILE A N 1
ATOM 751 C CA . ILE A 1 92 ? -4.281 8.297 6.344 1 98.62 92 ILE A CA 1
ATOM 752 C C . ILE A 1 92 ? -3.939 6.918 6.895 1 98.62 92 ILE A C 1
ATOM 754 O O . ILE A 1 92 ? -4.043 6.68 8.102 1 98.62 92 ILE A O 1
ATOM 758 N N . PHE A 1 93 ? -3.688 6.047 5.996 1 98.75 93 PHE A N 1
ATOM 759 C CA . PHE A 1 93 ? -3.377 4.652 6.289 1 98.75 93 PHE A CA 1
ATOM 760 C C . PHE A 1 93 ? -1.904 4.359 6.031 1 98.75 93 PHE A C 1
ATOM 762 O O . PHE A 1 93 ? -1.391 4.637 4.945 1 98.75 93 PHE A O 1
ATOM 769 N N . ARG A 1 94 ? -1.222 3.781 6.953 1 98.12 94 ARG A N 1
ATOM 770 C CA . ARG A 1 94 ? 0.234 3.68 6.977 1 98.12 94 ARG A CA 1
ATOM 771 C C . ARG A 1 94 ? 0.754 2.973 5.73 1 98.12 94 ARG A C 1
ATOM 773 O O . ARG A 1 94 ? 1.787 3.355 5.18 1 98.12 94 ARG A O 1
ATOM 780 N N . LYS A 1 95 ? 0.027 2.023 5.277 1 97.69 95 LYS A N 1
ATOM 781 C CA . LYS A 1 95 ? 0.531 1.165 4.207 1 97.69 95 LYS A CA 1
ATOM 782 C C . LYS A 1 95 ? 0.301 1.796 2.838 1 97.69 95 LYS A C 1
ATOM 784 O O . LYS A 1 95 ? 0.798 1.296 1.827 1 97.69 95 LYS A O 1
ATOM 789 N N . LEU A 1 96 ? -0.424 2.816 2.758 1 97.62 96 LEU A N 1
ATOM 790 C CA . LEU A 1 96 ? -0.652 3.5 1.49 1 97.62 96 LEU A CA 1
ATOM 791 C C . LEU A 1 96 ? 0.181 4.773 1.401 1 97.62 96 LEU A C 1
ATOM 793 O O . LEU A 1 96 ? -0.286 5.855 1.772 1 97.62 96 LEU A O 1
ATOM 797 N N . VAL A 1 97 ? 1.371 4.559 0.812 1 96.38 97 VAL A N 1
ATOM 798 C CA . VAL A 1 97 ? 2.338 5.645 0.713 1 96.38 97 VAL A CA 1
ATOM 799 C C . VAL A 1 97 ? 2.562 6.008 -0.754 1 96.38 97 VAL A C 1
ATOM 801 O O . VAL A 1 97 ? 2.693 5.125 -1.604 1 96.38 97 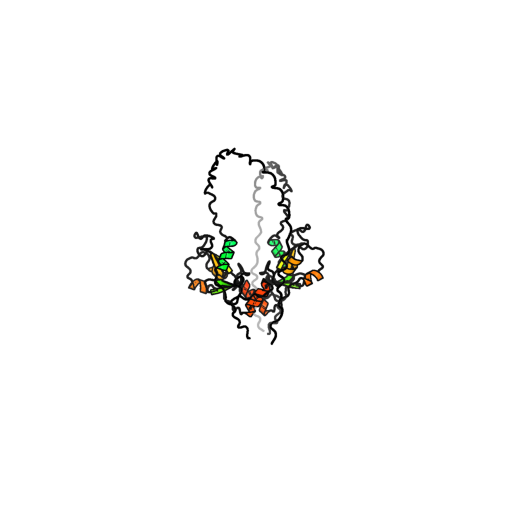VAL A O 1
ATOM 804 N N . GLY A 1 98 ? 2.572 7.246 -0.993 1 94.38 98 GLY A N 1
ATOM 805 C CA . GLY A 1 98 ? 2.969 7.719 -2.309 1 94.38 98 GLY A CA 1
ATOM 806 C C . GLY A 1 98 ? 1.98 7.352 -3.398 1 94.38 98 GLY A C 1
ATOM 807 O O . GLY A 1 98 ? 2.373 7.094 -4.539 1 94.38 98 GLY A O 1
ATOM 808 N N . CYS A 1 99 ? 0.81 7.238 -3.066 1 95.31 99 CYS A N 1
ATOM 809 C CA . CYS A 1 99 ? -0.239 6.898 -4.023 1 95.31 99 CYS A CA 1
ATOM 810 C C . CYS A 1 99 ? -1.289 8 -4.094 1 95.31 99 CYS A C 1
ATOM 812 O O . CYS A 1 99 ? -1.276 8.93 -3.283 1 95.31 99 CYS A O 1
ATOM 814 N N . PRO A 1 100 ? -2.092 8.023 -5.07 1 96 100 PRO A N 1
ATOM 815 C CA . PRO A 1 100 ? -2.988 9.164 -5.273 1 96 100 PRO A CA 1
ATOM 816 C C . PRO A 1 100 ? -4.324 9 -4.547 1 96 100 PRO A C 1
ATOM 818 O O . PRO A 1 100 ? -5.176 9.891 -4.609 1 96 100 PRO A O 1
ATOM 821 N N . GLY A 1 101 ? -4.574 7.969 -3.818 1 97.81 101 GLY A N 1
ATOM 822 C CA . GLY A 1 101 ? -5.855 7.715 -3.184 1 97.81 101 GLY A CA 1
ATOM 823 C C . GLY A 1 101 ? -6.07 8.523 -1.919 1 97.81 101 GLY A C 1
ATOM 824 O O . GLY A 1 101 ? -5.141 9.172 -1.427 1 97.81 101 GLY A O 1
ATOM 825 N N . CYS A 1 102 ? -7.273 8.508 -1.435 1 98.31 102 CYS A N 1
ATOM 826 C CA . CYS A 1 102 ? -7.715 9.391 -0.363 1 98.31 102 CYS A CA 1
ATOM 827 C C . CYS A 1 102 ? -7.062 9.016 0.96 1 98.31 102 CYS A C 1
ATOM 829 O O . CYS A 1 102 ? -6.984 9.836 1.876 1 98.31 102 CYS A O 1
ATOM 831 N N . LEU A 1 103 ? -6.594 7.766 1.075 1 98.69 103 LEU A N 1
ATOM 832 C CA . LEU A 1 103 ? -5.988 7.348 2.336 1 98.69 103 LEU A CA 1
ATOM 833 C C . LEU A 1 103 ? -4.469 7.355 2.238 1 98.69 103 LEU A C 1
ATOM 835 O O . LEU A 1 103 ? -3.779 6.953 3.178 1 98.69 103 LEU A O 1
ATOM 839 N N . CYS A 1 104 ? -3.955 7.82 1.087 1 98.69 104 CYS A N 1
ATOM 840 C CA . CYS A 1 104 ? -2.52 7.812 0.835 1 98.69 104 CYS A CA 1
ATOM 841 C C . CYS A 1 104 ? -1.85 9.023 1.472 1 98.69 104 CYS A C 1
ATOM 843 O O . CYS A 1 104 ? -2.463 10.086 1.591 1 98.69 104 CYS A O 1
ATOM 845 N N . HIS A 1 105 ? -0.579 8.789 1.813 1 98.56 105 HIS A N 1
ATOM 846 C CA . HIS A 1 105 ? 0.16 9.883 2.43 1 98.56 105 HIS A CA 1
ATOM 847 C C . HIS A 1 105 ? 1.597 9.93 1.92 1 98.56 105 HIS A C 1
ATOM 849 O O . HIS A 1 105 ? 2.068 8.984 1.283 1 98.56 105 HIS A O 1
ATOM 855 N N . ASP A 1 106 ? 2.156 11.039 2.17 1 98.5 106 ASP A N 1
ATOM 856 C CA . ASP A 1 106 ? 3.586 11.281 1.998 1 98.5 106 ASP A CA 1
ATOM 857 C C . ASP A 1 106 ? 4.195 11.875 3.266 1 98.5 106 ASP A C 1
ATOM 859 O O . ASP A 1 106 ? 3.475 12.344 4.148 1 98.5 106 ASP A O 1
ATOM 863 N N . TYR A 1 107 ? 5.492 11.703 3.299 1 98.5 107 TYR A N 1
ATOM 864 C CA . TYR A 1 107 ? 6.238 12.516 4.254 1 98.5 107 TYR A CA 1
ATOM 865 C C . TYR A 1 107 ? 6.652 13.844 3.637 1 98.5 107 TYR A C 1
ATOM 867 O O . TYR A 1 107 ? 7.477 13.875 2.721 1 98.5 107 TYR A O 1
ATOM 875 N N . ASP A 1 108 ? 6.051 14.852 4.105 1 98.06 108 ASP A N 1
ATOM 876 C CA . ASP A 1 108 ? 6.129 16.188 3.512 1 98.06 108 ASP A CA 1
ATOM 877 C C . ASP A 1 108 ? 7.125 17.062 4.266 1 98.06 108 ASP A C 1
ATOM 879 O O . ASP A 1 108 ? 7.172 17.047 5.496 1 98.06 108 ASP A O 1
ATOM 883 N N . HIS A 1 109 ? 7.93 17.75 3.453 1 97.94 109 HIS A N 1
ATOM 884 C CA . HIS A 1 109 ? 8.68 18.875 4.012 1 97.94 109 HIS A CA 1
ATOM 885 C C . HIS A 1 109 ? 7.781 20.078 4.246 1 97.94 109 HIS A C 1
ATOM 887 O O . HIS A 1 109 ? 7.266 20.672 3.295 1 97.94 109 HIS A O 1
ATOM 893 N N . ILE A 1 110 ? 7.633 20.484 5.5 1 97.25 110 ILE A N 1
ATOM 894 C CA . ILE A 1 110 ? 6.824 21.656 5.812 1 97.25 110 ILE A CA 1
ATOM 895 C C . ILE A 1 110 ? 7.375 22.875 5.07 1 97.25 110 ILE A C 1
ATOM 897 O O . ILE A 1 110 ? 6.637 23.547 4.355 1 97.25 110 ILE A O 1
ATOM 901 N N . VAL A 1 111 ? 8.664 23.125 5.281 1 96.56 111 VAL A N 1
ATOM 902 C CA . VAL A 1 111 ? 9.406 24 4.387 1 96.56 111 VAL A CA 1
ATOM 903 C C . VAL A 1 111 ? 10.023 23.188 3.254 1 96.56 111 VAL A C 1
ATOM 905 O O . VAL A 1 111 ? 10.828 22.281 3.496 1 96.56 111 VAL A O 1
ATOM 908 N N . PRO A 1 112 ? 9.648 23.516 2.006 1 96.88 112 PRO A N 1
ATOM 909 C CA . PRO A 1 112 ? 10.141 22.703 0.887 1 96.88 112 PRO A CA 1
ATOM 910 C C . PRO A 1 112 ? 11.664 22.625 0.847 1 96.88 112 PRO A C 1
ATOM 912 O O . PRO A 1 112 ? 12.344 23.609 1.15 1 96.88 112 PRO A O 1
ATOM 915 N N . TYR A 1 113 ? 12.188 21.438 0.447 1 95.81 113 TYR A N 1
ATOM 916 C CA . TYR A 1 113 ? 13.625 21.203 0.331 1 95.81 113 TYR A CA 1
ATOM 917 C C . TYR A 1 113 ? 14.258 22.219 -0.615 1 95.81 113 TYR A C 1
ATOM 919 O O . TYR A 1 113 ? 15.328 22.75 -0.326 1 95.81 113 TYR A O 1
ATOM 927 N N . SER A 1 114 ? 13.57 22.484 -1.712 1 94.94 114 SER A N 1
ATOM 928 C CA . SER A 1 114 ? 14.055 23.422 -2.727 1 94.94 114 SER A CA 1
ATOM 929 C C . SER A 1 114 ? 14.156 24.828 -2.176 1 94.94 114 SER A C 1
ATOM 931 O O . SER A 1 114 ? 14.797 25.703 -2.779 1 94.94 114 SER A O 1
ATOM 933 N N . LYS A 1 115 ? 13.531 25.109 -1.033 1 95.31 115 LYS A N 1
ATOM 934 C CA . LYS A 1 115 ? 13.547 26.438 -0.416 1 95.31 115 LYS A CA 1
ATOM 935 C C . LYS A 1 115 ? 14.367 26.422 0.874 1 95.31 115 LYS A C 1
ATOM 937 O O . LYS A 1 115 ? 14.164 27.281 1.742 1 95.31 115 LYS A O 1
ATOM 942 N N . GLY A 1 116 ? 15.148 25.359 1.013 1 94.56 116 GLY A N 1
ATOM 943 C CA . GLY A 1 116 ? 16.094 25.328 2.117 1 94.56 116 GLY A CA 1
ATOM 944 C C . GLY A 1 116 ? 15.617 24.469 3.277 1 94.56 116 GLY A C 1
ATOM 945 O O . GLY A 1 116 ? 16.297 24.391 4.309 1 94.56 116 GLY A O 1
ATOM 946 N N . GLY A 1 117 ? 14.461 23.875 3.104 1 96.31 117 GLY A N 1
ATOM 947 C CA . GLY A 1 117 ? 13.992 23 4.168 1 96.31 117 GLY A CA 1
ATOM 948 C C . GLY A 1 117 ? 14.859 21.766 4.363 1 96.31 117 GLY A C 1
ATOM 949 O O . GLY A 1 117 ? 15.344 21.188 3.391 1 96.31 117 GLY A O 1
ATOM 950 N N . GLN A 1 118 ? 14.977 21.406 5.625 1 96.38 118 GLN A N 1
ATOM 951 C CA . GLN A 1 118 ? 15.812 20.266 5.949 1 96.38 118 GLN A CA 1
ATOM 952 C C . GLN A 1 118 ? 14.969 19 6.121 1 96.38 118 GLN A C 1
ATOM 954 O O . GLN A 1 118 ? 13.773 19.078 6.391 1 96.38 118 GLN A O 1
ATOM 959 N N . SER A 1 119 ? 15.594 17.859 6.008 1 97.62 119 SER A N 1
ATOM 960 C CA . SER A 1 119 ? 14.922 16.578 6.203 1 97.62 119 SER A CA 1
ATOM 961 C C . SER A 1 119 ? 15.062 16.094 7.641 1 97.62 119 SER A C 1
ATOM 963 O O . SER A 1 119 ? 15.617 15.023 7.891 1 97.62 119 SER A O 1
ATOM 965 N N . THR A 1 120 ? 14.547 16.969 8.492 1 97.56 120 THR A N 1
ATOM 966 C CA . THR A 1 120 ? 14.539 16.719 9.93 1 97.56 120 THR A CA 1
ATOM 967 C C . THR A 1 120 ? 13.117 16.5 10.43 1 97.56 120 THR A C 1
ATOM 969 O O . THR A 1 120 ? 12.156 16.75 9.703 1 97.56 120 THR A O 1
ATOM 972 N N . LEU A 1 121 ? 13.031 16.016 11.625 1 98.06 121 LEU A N 1
ATOM 973 C CA . LEU A 1 121 ? 11.727 15.742 12.219 1 98.06 121 LEU A CA 1
ATOM 974 C C . LEU A 1 121 ? 10.898 17.016 12.32 1 98.06 121 LEU A C 1
ATOM 976 O O . LEU A 1 121 ? 9.695 17 12.047 1 98.06 121 LEU A O 1
ATOM 980 N N . GLU A 1 122 ? 11.562 18.125 12.656 1 98.12 122 GLU A N 1
ATOM 981 C CA . GLU A 1 122 ? 10.867 19.391 12.859 1 98.12 122 GLU A CA 1
ATOM 982 C C . GLU A 1 122 ? 10.227 19.891 11.57 1 98.12 122 GLU A C 1
ATOM 984 O O . GLU A 1 122 ? 9.211 20.594 11.602 1 98.12 122 GLU A O 1
ATOM 989 N N . ASN A 1 123 ? 10.805 19.453 10.453 1 98.19 123 ASN A N 1
ATOM 990 C CA . ASN A 1 123 ? 10.305 19.922 9.164 1 98.19 123 ASN A CA 1
ATOM 991 C C . ASN A 1 123 ? 9.531 18.812 8.438 1 98.19 123 ASN A C 1
ATOM 993 O O . ASN A 1 123 ? 9.352 18.875 7.223 1 98.19 123 ASN A O 1
ATOM 997 N N . CYS A 1 124 ? 9.164 17.734 9.156 1 98.62 124 CYS A N 1
ATOM 998 C CA . CYS A 1 124 ? 8.461 16.609 8.57 1 98.62 124 CYS A CA 1
ATOM 999 C C . CYS A 1 124 ? 7.02 16.547 9.062 1 98.62 124 CYS A C 1
ATOM 1001 O O . CYS A 1 124 ? 6.754 16.719 10.25 1 98.62 124 CYS A O 1
ATOM 1003 N N . GLN A 1 125 ? 6.109 16.406 8.18 1 98.75 125 GLN A N 1
ATOM 1004 C CA . GLN A 1 125 ? 4.727 16.078 8.492 1 98.75 125 GLN A CA 1
ATOM 1005 C C . GLN A 1 125 ? 4.184 15 7.559 1 98.75 125 GLN A C 1
ATOM 1007 O O . GLN A 1 125 ? 4.562 14.938 6.387 1 98.75 125 GLN A O 1
ATOM 1012 N N . VAL A 1 126 ? 3.334 14.109 8.094 1 98.81 126 VAL A N 1
ATOM 1013 C CA . VAL A 1 126 ? 2.576 13.266 7.18 1 98.81 126 VAL A CA 1
ATOM 1014 C C . VAL A 1 126 ? 1.418 14.062 6.578 1 98.81 126 VAL A C 1
ATOM 1016 O O . VAL A 1 126 ? 0.732 14.797 7.285 1 98.81 126 VAL A O 1
ATOM 1019 N N . LEU A 1 127 ? 1.3 13.977 5.336 1 98.81 127 LEU A N 1
ATOM 1020 C CA . LEU A 1 127 ? 0.299 14.734 4.59 1 98.81 127 LEU A CA 1
ATOM 1021 C C . LEU A 1 127 ? -0.323 13.875 3.492 1 98.81 127 LEU A C 1
ATOM 1023 O O . LEU A 1 127 ? 0.374 13.094 2.842 1 98.81 127 LEU A O 1
ATOM 1027 N N . GLN A 1 128 ? -1.635 13.945 3.418 1 98.81 128 GLN A N 1
ATOM 1028 C CA . GLN A 1 128 ? -2.23 13.25 2.287 1 98.81 128 GLN A CA 1
ATOM 1029 C C . GLN A 1 128 ? -1.457 13.523 1 1 98.81 128 GLN A C 1
ATOM 1031 O O . GLN A 1 128 ? -1.104 14.672 0.715 1 98.81 128 GLN A O 1
ATOM 1036 N N . ALA A 1 129 ? -1.284 12.523 0.227 1 98.56 129 ALA A N 1
ATOM 1037 C CA . ALA A 1 129 ? -0.379 12.594 -0.917 1 98.56 129 ALA A CA 1
ATOM 1038 C C . ALA A 1 129 ? -0.897 13.57 -1.968 1 98.56 129 ALA A C 1
ATOM 1040 O O . ALA A 1 129 ? -0.122 14.328 -2.555 1 98.56 129 ALA A O 1
ATOM 1041 N N . THR A 1 130 ? -2.203 13.539 -2.199 1 97.88 130 THR A N 1
ATOM 1042 C CA . THR A 1 130 ? -2.787 14.445 -3.182 1 97.88 130 THR A CA 1
ATOM 1043 C C . THR A 1 130 ? -2.553 15.898 -2.783 1 97.88 130 THR A C 1
ATOM 1045 O O . THR A 1 130 ? -2.238 16.734 -3.631 1 97.88 130 THR A O 1
ATOM 1048 N N . VAL A 1 131 ? -2.66 16.203 -1.542 1 98.25 131 VAL A N 1
ATOM 1049 C CA . VAL A 1 131 ? -2.43 17.562 -1.037 1 98.25 131 VAL A CA 1
ATOM 1050 C C . VAL A 1 131 ? -0.956 17.922 -1.193 1 98.25 131 VAL A C 1
ATOM 1052 O O . VAL A 1 131 ? -0.626 19.016 -1.645 1 98.25 131 VAL A O 1
ATOM 1055 N N . ASN A 1 132 ? -0.088 16.984 -0.812 1 98.06 132 ASN A N 1
ATOM 1056 C CA . ASN A 1 132 ? 1.346 17.234 -0.923 1 98.06 132 ASN A CA 1
ATOM 1057 C C . ASN A 1 132 ? 1.75 17.562 -2.359 1 98.06 132 ASN A C 1
ATOM 1059 O O . ASN A 1 132 ? 2.545 18.469 -2.592 1 98.06 132 ASN A O 1
ATOM 1063 N N . ARG A 1 133 ? 1.226 16.797 -3.273 1 96.88 133 ARG A N 1
ATOM 1064 C CA . ARG A 1 133 ? 1.517 17.047 -4.684 1 96.88 133 ARG A CA 1
ATOM 1065 C C . ARG A 1 133 ? 1.001 18.406 -5.125 1 96.88 133 ARG A C 1
ATOM 1067 O O . ARG A 1 133 ? 1.645 19.094 -5.922 1 96.88 133 ARG A O 1
ATOM 1074 N N . SER A 1 134 ? -0.076 18.766 -4.625 1 96.81 134 SER A N 1
ATOM 1075 C CA . SER A 1 134 ? -0.644 20.062 -4.945 1 96.81 134 SER A CA 1
ATOM 1076 C C . SER A 1 134 ? 0.17 21.188 -4.312 1 96.81 134 SER A C 1
ATOM 1078 O O . SER A 1 134 ? 0.35 22.25 -4.918 1 96.81 134 SER A O 1
ATOM 1080 N N . LYS A 1 135 ? 0.527 21 -3.068 1 96.75 135 LYS A N 1
ATOM 1081 C CA . LYS A 1 135 ? 1.385 21.969 -2.385 1 96.75 135 LYS A CA 1
ATOM 1082 C C . LYS A 1 135 ? 2.689 22.172 -3.146 1 96.75 135 LYS A C 1
ATOM 1084 O O . LYS A 1 135 ? 3.086 23.312 -3.402 1 96.75 135 LYS A O 1
ATOM 1089 N N . GLY A 1 136 ? 3.305 21.062 -3.482 1 95.06 136 GLY A N 1
ATOM 1090 C CA . GLY A 1 136 ? 4.598 21.172 -4.133 1 95.06 136 GLY A CA 1
ATOM 1091 C C . GLY A 1 136 ? 5.57 22.047 -3.365 1 95.06 136 GLY A C 1
ATOM 1092 O O . GLY A 1 136 ? 5.812 21.828 -2.178 1 95.06 136 GLY A O 1
ATOM 1093 N N . ASN A 1 137 ? 6.129 23.047 -4.059 1 94.38 137 ASN A N 1
ATOM 1094 C CA . ASN A 1 137 ? 7.043 23.953 -3.381 1 94.38 137 ASN A CA 1
ATOM 1095 C C . ASN A 1 137 ? 6.402 25.312 -3.146 1 94.38 137 ASN A C 1
ATOM 1097 O O . ASN A 1 137 ? 7.105 26.312 -2.934 1 94.38 137 ASN A O 1
ATOM 1101 N N . ARG A 1 138 ? 5.09 25.312 -3.146 1 92.06 138 ARG A N 1
ATOM 1102 C CA . ARG A 1 138 ? 4.367 26.562 -2.92 1 92.06 138 ARG A CA 1
ATOM 1103 C C . ARG A 1 138 ? 4.23 26.844 -1.428 1 92.06 138 ARG A C 1
ATOM 1105 O O . ARG A 1 138 ? 3.496 26.156 -0.72 1 92.06 138 ARG A O 1
ATOM 1112 N N . THR A 1 139 ? 4.84 27.875 -0.981 1 88.12 139 THR A N 1
ATOM 1113 C CA . THR A 1 139 ? 4.855 28.188 0.444 1 88.12 139 THR A CA 1
ATOM 1114 C C . THR A 1 139 ? 3.74 29.172 0.796 1 88.12 139 THR A C 1
ATOM 1116 O O . THR A 1 139 ? 3.449 29.391 1.974 1 88.12 139 THR A O 1
ATOM 1119 N N . GLU A 1 140 ? 3.064 29.672 -0.165 1 91.56 140 GLU A N 1
ATOM 1120 C CA . GLU A 1 140 ? 2.07 30.719 0.076 1 91.56 140 GLU A CA 1
ATOM 1121 C C . GLU A 1 140 ? 0.677 30.125 0.247 1 91.56 140 GLU A C 1
ATOM 1123 O O . GLU A 1 140 ? -0.273 30.828 0.583 1 91.56 140 GLU A O 1
ATOM 1128 N N . MET A 1 141 ? 0.512 28.859 0.08 1 93.94 141 MET A N 1
ATOM 1129 C CA . MET A 1 141 ? -0.807 28.25 0.225 1 93.94 141 MET A CA 1
ATOM 1130 C C . MET A 1 141 ? -1.241 28.234 1.687 1 93.94 141 MET A C 1
ATOM 1132 O O . MET A 1 141 ? -0.486 27.797 2.559 1 93.94 141 MET A O 1
ATOM 1136 N N . SER A 1 142 ? -2.447 28.734 1.898 1 95.12 142 SER A N 1
ATOM 1137 C CA . SER A 1 142 ? -3.02 28.703 3.242 1 95.12 142 SER A CA 1
ATOM 1138 C C . SER A 1 142 ? -3.508 27.312 3.607 1 95.12 142 SER A C 1
ATOM 1140 O O . SER A 1 142 ? -3.611 26.438 2.744 1 95.12 142 SER A O 1
ATOM 1142 N N . ARG A 1 143 ? -3.744 27.141 4.871 1 95.81 143 ARG A N 1
ATOM 1143 C CA . ARG A 1 143 ? -4.344 25.891 5.34 1 95.81 143 ARG A CA 1
ATOM 1144 C C . ARG A 1 143 ? -5.66 25.609 4.621 1 95.81 143 ARG A C 1
ATOM 1146 O O . ARG A 1 143 ? -5.945 24.469 4.254 1 95.81 143 ARG A O 1
ATOM 1153 N N . ALA A 1 144 ? -6.449 26.703 4.469 1 96.69 144 ALA A N 1
ATOM 1154 C CA . ALA A 1 144 ? -7.742 26.578 3.799 1 96.69 144 ALA A CA 1
ATOM 1155 C C . ALA A 1 144 ? -7.57 26.141 2.35 1 96.69 144 ALA A C 1
ATOM 1157 O O . ALA A 1 144 ? -8.344 25.312 1.847 1 96.69 144 ALA A O 1
ATOM 1158 N N . ASP A 1 145 ? -6.559 26.641 1.715 1 97.25 145 ASP A N 1
ATOM 1159 C CA . ASP A 1 145 ? -6.258 26.234 0.349 1 97.25 145 ASP A CA 1
ATOM 1160 C C . ASP A 1 145 ? -5.922 24.75 0.289 1 97.25 145 ASP A C 1
ATOM 1162 O O . ASP A 1 145 ? -6.41 24.031 -0.583 1 97.25 145 ASP A O 1
ATOM 1166 N N . LEU A 1 146 ? -5.125 24.312 1.204 1 97.38 146 LEU A N 1
ATOM 1167 C CA . LEU A 1 146 ? -4.695 22.922 1.235 1 97.38 146 LEU A CA 1
ATOM 1168 C C . LEU A 1 146 ? -5.871 21.984 1.521 1 97.38 146 LEU A C 1
ATOM 1170 O O . LEU A 1 146 ? -5.957 20.906 0.953 1 97.38 146 LEU A O 1
ATOM 1174 N N . ILE A 1 147 ? -6.762 22.391 2.365 1 97.62 147 ILE A N 1
ATOM 1175 C CA . ILE A 1 147 ? -7.949 21.609 2.678 1 97.62 147 ILE A CA 1
ATOM 1176 C C . ILE A 1 147 ? -8.781 21.406 1.414 1 97.62 147 ILE A C 1
ATOM 1178 O O . ILE A 1 147 ? -9.297 20.312 1.174 1 97.62 147 ILE A O 1
ATOM 1182 N N . GLN A 1 148 ? -8.805 22.406 0.58 1 97.44 148 GLN A N 1
ATOM 1183 C CA . GLN A 1 148 ? -9.578 22.328 -0.657 1 97.44 148 GLN A CA 1
ATOM 1184 C C . GLN A 1 148 ? -8.961 21.328 -1.624 1 97.44 148 GLN A C 1
ATOM 1186 O O . GLN A 1 148 ? -9.633 20.844 -2.539 1 97.44 148 GLN A O 1
ATOM 1191 N N . LYS A 1 149 ? -7.688 21.047 -1.428 1 97.5 149 LYS A N 1
ATOM 1192 C CA . LYS A 1 149 ? -6.988 20.141 -2.322 1 97.5 149 LYS A CA 1
ATOM 1193 C C . LYS A 1 149 ? -7.086 18.703 -1.823 1 97.5 149 LYS A C 1
ATOM 1195 O O . LYS A 1 149 ? -6.637 17.766 -2.498 1 97.5 149 LYS A O 1
ATOM 1200 N N . SER A 1 150 ? -7.703 18.5 -0.694 1 97.75 150 SER A N 1
ATOM 1201 C CA . SER A 1 150 ? -7.812 17.172 -0.116 1 97.75 150 SER A CA 1
ATOM 1202 C C . SER A 1 150 ? -8.742 16.281 -0.94 1 97.75 150 SER A C 1
ATOM 1204 O O . SER A 1 150 ? -9.719 16.766 -1.52 1 97.75 150 SER A O 1
ATOM 1206 N N . SER A 1 151 ? -8.312 15.008 -1.089 1 96.75 151 SER A N 1
ATOM 1207 C CA . SER A 1 151 ? -9.188 13.969 -1.602 1 96.75 151 SER A CA 1
ATOM 1208 C C . SER A 1 151 ? -9.961 13.289 -0.474 1 96.75 151 SER A C 1
ATOM 1210 O O . SER A 1 151 ? -9.367 12.844 0.51 1 96.75 151 SER A O 1
ATOM 1212 N N . TYR A 1 152 ? -11.281 13.273 -0.658 1 92.44 152 TYR A N 1
ATOM 1213 C CA . TYR A 1 152 ? -12.102 12.727 0.422 1 92.44 152 TYR A CA 1
ATOM 1214 C C . TYR A 1 152 ? -12.75 11.422 0.001 1 92.44 152 TYR A C 1
ATOM 1216 O O . TYR A 1 152 ? -13.18 11.273 -1.146 1 92.44 152 TYR A O 1
ATOM 1224 N N . CYS A 1 153 ? -12.672 10.484 1.022 1 89 153 CYS A N 1
ATOM 1225 C CA . CYS A 1 153 ? -13.484 9.281 0.907 1 89 153 CYS A CA 1
ATOM 1226 C C . CYS A 1 153 ? -14.086 8.891 2.254 1 89 153 CYS A C 1
ATOM 1228 O O . CYS A 1 153 ? -13.469 9.109 3.299 1 89 153 CYS A O 1
ATOM 1230 N N . ARG A 1 154 ? -15.289 8.461 2.148 1 91 154 ARG A N 1
ATOM 1231 C CA . ARG A 1 154 ? -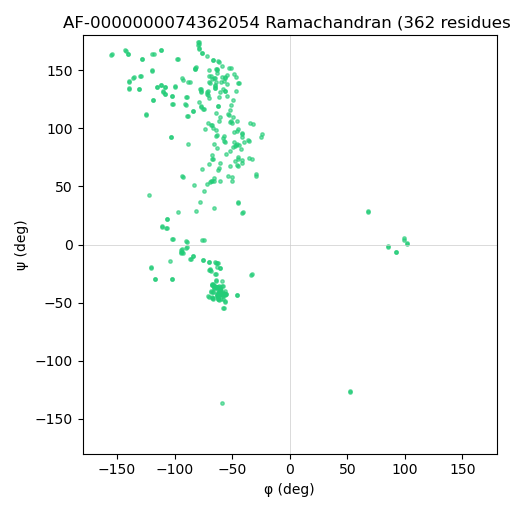15.945 7.973 3.357 1 91 154 ARG A CA 1
ATOM 1232 C C . ARG A 1 154 ? -15.445 6.582 3.73 1 91 154 ARG A C 1
ATOM 1234 O O . ARG A 1 154 ? -15.555 5.641 2.941 1 91 154 ARG A O 1
ATOM 1241 N N . VAL A 1 155 ? -14.859 6.512 4.914 1 95.56 155 VAL A N 1
ATOM 1242 C CA . VAL A 1 155 ? -14.344 5.23 5.387 1 95.56 155 VAL A CA 1
ATOM 1243 C C . VAL A 1 155 ? -14.945 4.902 6.75 1 95.56 155 VAL A C 1
ATOM 1245 O O . VAL A 1 155 ? -14.664 5.578 7.738 1 95.56 155 VAL A O 1
ATOM 1248 N N . SER A 1 156 ? -15.82 3.848 6.758 1 95.88 156 SER A N 1
ATOM 1249 C CA . SER A 1 156 ? -16.422 3.385 8 1 95.88 156 SER A CA 1
ATOM 1250 C C . SER A 1 156 ? -15.453 2.525 8.805 1 95.88 156 SER A C 1
ATOM 1252 O O . SER A 1 156 ? -14.359 2.207 8.32 1 95.88 156 SER A O 1
ATOM 1254 N N . GLY A 1 157 ? -15.906 2.219 10.023 1 96.56 157 GLY A N 1
ATOM 1255 C CA . GLY A 1 157 ? -15.125 1.271 10.805 1 96.56 157 GLY A CA 1
ATOM 1256 C C . GLY A 1 157 ? -14.914 -0.056 10.094 1 96.56 157 GLY A C 1
ATOM 1257 O O . GLY A 1 157 ? -13.82 -0.617 10.117 1 96.56 157 GLY A O 1
ATOM 1258 N N . ARG A 1 158 ? -15.992 -0.499 9.508 1 96.25 158 ARG A N 1
ATOM 1259 C CA . ARG A 1 158 ? -15.914 -1.747 8.758 1 96.25 158 ARG A CA 1
ATOM 1260 C C . ARG A 1 158 ? -14.93 -1.627 7.602 1 96.25 158 ARG A C 1
ATOM 1262 O O . ARG A 1 158 ? -14.203 -2.576 7.293 1 96.25 158 ARG A O 1
ATOM 1269 N N . ASP A 1 159 ? -14.961 -0.509 6.938 1 97.5 159 ASP A N 1
ATOM 1270 C CA . ASP A 1 159 ? -14.023 -0.263 5.848 1 97.5 159 ASP A CA 1
ATOM 1271 C C . ASP A 1 159 ? -12.586 -0.28 6.348 1 97.5 159 ASP A C 1
ATOM 1273 O O . ASP A 1 159 ? -11.711 -0.87 5.711 1 97.5 159 ASP A O 1
ATOM 1277 N N . MET A 1 160 ? -12.406 0.33 7.465 1 98.06 160 MET A N 1
ATOM 1278 C CA . MET A 1 160 ? -11.07 0.352 8.055 1 98.06 160 MET A CA 1
ATOM 1279 C C . MET A 1 160 ? -10.625 -1.055 8.445 1 98.06 160 MET A C 1
ATOM 1281 O O . MET A 1 160 ? -9.453 -1.4 8.297 1 98.06 160 MET A O 1
ATOM 1285 N N . ASP A 1 161 ? -11.547 -1.828 8.891 1 97.56 161 ASP A N 1
ATOM 1286 C CA . ASP A 1 161 ? -11.242 -3.225 9.188 1 97.56 161 ASP A CA 1
ATOM 1287 C C . ASP A 1 161 ? -10.797 -3.971 7.934 1 97.56 161 ASP A C 1
ATOM 1289 O O . ASP A 1 161 ? -9.828 -4.727 7.965 1 97.56 161 ASP A O 1
ATOM 1293 N N . LEU A 1 162 ? -11.5 -3.781 6.957 1 97.62 162 LEU A N 1
ATOM 1294 C CA . LEU A 1 162 ? -11.172 -4.434 5.695 1 97.62 162 LEU A CA 1
ATOM 1295 C C . LEU A 1 162 ? -9.766 -4.055 5.234 1 97.62 162 LEU A C 1
ATOM 1297 O O . LEU A 1 162 ? -9 -4.91 4.789 1 97.62 162 LEU A O 1
ATOM 1301 N N . LEU A 1 163 ? -9.484 -2.771 5.281 1 98.12 163 LEU A N 1
ATOM 1302 C CA . LEU A 1 163 ? -8.172 -2.297 4.867 1 98.12 163 LEU A CA 1
ATOM 1303 C C . LEU A 1 163 ? -7.074 -2.92 5.723 1 98.12 163 LEU A C 1
ATOM 1305 O O . LEU A 1 163 ? -6.023 -3.309 5.207 1 98.12 163 LEU A O 1
ATOM 1309 N N . GLU A 1 164 ? -7.305 -3.059 6.977 1 98 164 GLU A N 1
ATOM 1310 C CA . GLU A 1 164 ? -6.328 -3.688 7.859 1 98 164 GLU A CA 1
ATOM 1311 C C . GLU A 1 164 ? -6.156 -5.168 7.527 1 98 164 GLU A C 1
ATOM 1313 O O . GLU A 1 164 ? -5.031 -5.668 7.461 1 98 164 GLU A O 1
ATOM 1318 N N . LEU A 1 165 ? -7.262 -5.828 7.359 1 97.75 165 LEU A N 1
ATOM 1319 C CA . LEU A 1 165 ? -7.184 -7.242 7.004 1 97.75 165 LEU A CA 1
ATOM 1320 C C . LEU A 1 165 ? -6.398 -7.434 5.707 1 97.75 165 LEU A C 1
ATOM 1322 O O . LEU A 1 165 ? -5.566 -8.336 5.609 1 97.75 165 LEU A O 1
ATOM 1326 N N . SER A 1 166 ? -6.656 -6.598 4.793 1 98.25 166 SER A N 1
ATOM 1327 C CA . SER A 1 166 ? -6.059 -6.688 3.465 1 98.25 166 SER A CA 1
ATOM 1328 C C . SER A 1 166 ? -4.555 -6.434 3.518 1 98.25 166 SER A C 1
ATOM 1330 O O . SER A 1 166 ? -3.785 -7.082 2.803 1 98.25 166 SER A O 1
ATOM 1332 N N . ALA A 1 167 ? -4.141 -5.562 4.422 1 98.12 167 ALA A N 1
ATOM 1333 C CA . ALA A 1 167 ? -2.752 -5.113 4.414 1 98.12 167 ALA A CA 1
ATOM 1334 C C . ALA A 1 167 ? -1.946 -5.805 5.508 1 98.12 167 ALA A C 1
ATOM 1336 O O . ALA A 1 167 ? -0.74 -6.02 5.359 1 98.12 167 ALA A O 1
ATOM 1337 N N . TYR A 1 168 ? -2.607 -6.168 6.59 1 97.62 168 TYR A N 1
ATOM 1338 C CA . TYR A 1 168 ? -1.854 -6.637 7.746 1 97.62 168 TYR A CA 1
ATOM 1339 C C . TYR A 1 168 ? -2.25 -8.062 8.117 1 97.62 168 TYR A C 1
ATOM 1341 O O . TYR A 1 168 ? -1.546 -8.734 8.875 1 97.62 168 TYR A O 1
ATOM 1349 N N . GLY A 1 169 ? -3.395 -8.5 7.676 1 96.94 169 GLY A N 1
ATOM 1350 C CA . GLY A 1 169 ? -3.846 -9.852 7.957 1 96.94 169 GLY A CA 1
ATOM 1351 C C . GLY A 1 169 ? -4.688 -9.953 9.211 1 96.94 169 GLY A C 1
ATOM 1352 O O . GLY A 1 169 ? -5.227 -11.016 9.523 1 96.94 169 GLY A O 1
ATOM 1353 N N . ASN A 1 170 ? -4.793 -8.828 9.953 1 96.69 170 ASN A N 1
ATOM 1354 C CA . ASN A 1 170 ? -5.625 -8.789 11.156 1 96.69 170 ASN A CA 1
ATOM 1355 C C . ASN A 1 170 ? -6.074 -7.363 11.469 1 96.69 170 ASN A C 1
ATOM 1357 O O . ASN A 1 170 ? -5.629 -6.41 10.828 1 96.69 170 ASN A O 1
ATOM 1361 N N . VAL A 1 171 ? -7.105 -7.273 12.328 1 97.12 171 VAL A N 1
ATOM 1362 C CA . VAL A 1 171 ? -7.582 -5.98 12.805 1 97.12 171 VAL A CA 1
ATOM 1363 C C . VAL A 1 171 ? -7.07 -5.727 14.219 1 97.12 171 VAL A C 1
ATOM 1365 O O . VAL A 1 171 ? -7.129 -6.609 15.078 1 97.12 171 VAL A O 1
ATOM 1368 N N . ARG A 1 172 ? -6.445 -4.566 14.453 1 95.69 172 ARG A N 1
ATOM 1369 C CA . ARG A 1 172 ? -5.996 -4.172 15.789 1 95.69 172 ARG A CA 1
ATOM 1370 C C . ARG A 1 172 ? -6.684 -2.885 16.234 1 95.69 172 ARG A C 1
ATOM 1372 O O . ARG A 1 172 ? -6.656 -1.879 15.523 1 95.69 172 ARG A O 1
ATOM 1379 N N . ARG A 1 173 ? -7.309 -3.01 17.391 1 90.19 173 ARG A N 1
ATOM 1380 C CA . ARG A 1 173 ? -7.984 -1.836 17.938 1 90.19 173 ARG A CA 1
ATOM 1381 C C . ARG A 1 173 ? -7.066 -1.074 18.891 1 90.19 173 ARG A C 1
ATOM 1383 O O . ARG A 1 173 ? -6.176 -1.663 19.516 1 90.19 173 ARG A O 1
ATOM 1390 N N . GLY A 1 174 ? -7.152 0.166 18.875 1 79.81 174 GLY A N 1
ATOM 1391 C CA . GLY A 1 174 ? -6.375 0.99 19.781 1 79.81 174 GLY A CA 1
ATOM 1392 C C . GLY A 1 174 ? -6.832 0.871 21.219 1 79.81 174 GLY A C 1
ATOM 1393 O O . GLY A 1 174 ? -7.914 0.35 21.5 1 79.81 174 GLY A O 1
ATOM 1394 N N . GLN A 1 175 ? -5.879 0.946 22.219 1 66.94 175 GLN A N 1
ATOM 1395 C CA . GLN A 1 175 ? -6.133 0.82 23.641 1 66.94 175 GLN A CA 1
ATOM 1396 C C . GLN A 1 175 ? -7.34 1.657 24.062 1 66.94 175 GLN A C 1
ATOM 1398 O O . GLN A 1 175 ? -8.086 1.271 24.969 1 66.94 175 GLN A O 1
ATOM 1403 N N . ASP A 1 176 ? -7.535 2.832 23.656 1 56.38 176 ASP A N 1
ATOM 1404 C CA . ASP A 1 176 ? -8.555 3.664 24.281 1 56.38 176 ASP A CA 1
ATOM 1405 C C . ASP A 1 176 ? -9.953 3.238 23.859 1 56.38 176 ASP A C 1
ATOM 1407 O O . ASP A 1 176 ? -10.922 3.979 24.047 1 56.38 176 ASP A O 1
ATOM 1411 N N . SER A 1 177 ? -10.094 2.189 23.094 1 49.12 177 SER A N 1
ATOM 1412 C CA . SER A 1 177 ? -11.469 1.814 22.797 1 49.12 177 SER A CA 1
ATOM 1413 C C . SER A 1 177 ? -12.188 1.326 24.047 1 49.12 177 SER A C 1
ATOM 1415 O O . SER A 1 177 ? -11.828 0.286 24.609 1 49.12 177 SER A O 1
ATOM 1417 N N . GLY A 1 178 ? -12.516 2.256 24.922 1 40.59 178 GLY A N 1
ATOM 1418 C CA . GLY A 1 178 ? -13.328 2.043 26.109 1 40.59 178 GLY A CA 1
ATOM 1419 C C . GLY A 1 178 ? -14.516 1.13 25.859 1 40.59 178 GLY A C 1
ATOM 1420 O O . GLY A 1 178 ? -15.641 1.6 25.656 1 40.59 178 GLY A O 1
ATOM 1421 N N . GLY A 1 179 ? -14.453 0.252 24.922 1 39.78 179 GLY A N 1
ATOM 1422 C CA . GLY A 1 179 ? -15.695 -0.496 24.984 1 39.78 179 GLY A CA 1
ATOM 1423 C C . GLY A 1 179 ? -15.977 -1.068 26.359 1 39.78 179 GLY A C 1
ATOM 1424 O O . GLY A 1 179 ? -15.055 -1.497 27.062 1 39.78 179 GLY A O 1
ATOM 1425 N N . CYS A 1 180 ? -17.078 -0.525 27.047 1 34.62 180 CYS A N 1
ATOM 1426 C CA . CYS A 1 180 ? -17.734 -1.033 28.25 1 34.62 180 CYS A CA 1
ATOM 1427 C C . CYS A 1 180 ? -17.875 -2.551 28.188 1 34.62 180 CYS A C 1
ATOM 1429 O O . CYS A 1 180 ? -18.391 -3.094 27.219 1 34.62 180 CYS A O 1
ATOM 1431 N N . ILE A 1 181 ? -16.953 -3.246 28.766 1 35.25 181 ILE A N 1
ATOM 1432 C CA . ILE A 1 181 ? -17.266 -4.641 29.094 1 35.25 181 ILE A CA 1
ATOM 1433 C C . ILE A 1 181 ? -18.641 -4.734 29.734 1 35.25 181 ILE A C 1
ATOM 1435 O O . ILE A 1 181 ? -18.875 -4.141 30.797 1 35.25 181 ILE A O 1
ATOM 1439 N N . MET A 1 182 ? -19.719 -4.84 29 1 25.19 182 MET A N 1
ATOM 1440 C CA . MET A 1 182 ? -20.969 -5.215 29.672 1 25.19 182 MET A CA 1
ATOM 1441 C C . MET A 1 182 ? -20.734 -6.375 30.641 1 25.19 182 MET A C 1
ATOM 1443 O O . MET A 1 182 ? -20.219 -7.418 30.234 1 25.19 182 MET A O 1
ATOM 1447 N N . GLN A 1 183 ? -20.609 -6.09 31.875 1 23.27 183 GLN A N 1
ATOM 1448 C CA . GLN A 1 183 ? -20.859 -7.055 32.938 1 23.27 183 GLN A CA 1
ATOM 1449 C C . GLN A 1 183 ? -22.25 -7.664 32.844 1 23.27 183 GLN A C 1
ATOM 1451 O O . GLN A 1 183 ? -23.219 -6.953 32.594 1 23.27 183 GLN A O 1
ATOM 1456 N N . MET B 1 1 ? -43.906 16.297 -81.062 1 24.56 1 MET B N 1
ATOM 1457 C CA . MET B 1 1 ? -43 15.633 -82 1 24.56 1 MET B CA 1
ATOM 1458 C C . MET B 1 1 ? -41.781 16.5 -82.25 1 24.56 1 MET B C 1
ATOM 1460 O O . MET B 1 1 ? -40.875 16.109 -83 1 24.56 1 MET B O 1
ATOM 1464 N N . ASN B 1 2 ? -41.844 17.875 -82.062 1 24.3 2 ASN B N 1
ATOM 1465 C CA . ASN B 1 2 ? -40.906 18.656 -82.875 1 24.3 2 ASN B CA 1
ATOM 1466 C C . ASN B 1 2 ? -39.469 18.422 -82.375 1 24.3 2 ASN B C 1
ATOM 1468 O O . ASN B 1 2 ? -39.219 18.188 -81.188 1 24.3 2 ASN B O 1
ATOM 1472 N N . GLN B 1 3 ? -38.438 18.516 -83.312 1 22.81 3 GLN B N 1
ATOM 1473 C CA . GLN B 1 3 ? -37.188 18.016 -83.938 1 22.81 3 GLN B CA 1
ATOM 1474 C C . GLN B 1 3 ? -36 18.828 -83.5 1 22.81 3 GLN B C 1
ATOM 1476 O O . GLN B 1 3 ? -34.844 18.547 -83.875 1 22.81 3 GLN B O 1
ATOM 1481 N N . THR B 1 4 ? -36.156 20.047 -82.875 1 28.14 4 THR B N 1
ATOM 1482 C CA . THR B 1 4 ? -35.062 20.984 -83.188 1 28.14 4 THR B CA 1
ATOM 1483 C C . THR B 1 4 ? -33.719 20.422 -82.812 1 28.14 4 THR B C 1
ATOM 1485 O O . THR B 1 4 ? -33.594 19.781 -81.75 1 28.14 4 THR B O 1
ATOM 1488 N N . THR B 1 5 ? -32.656 20.641 -83.625 1 23.73 5 THR B N 1
ATOM 1489 C CA . THR B 1 5 ? -31.375 20.25 -84.25 1 23.73 5 THR B CA 1
ATOM 1490 C C . THR B 1 5 ? -30.219 20.672 -83.375 1 23.73 5 THR B C 1
ATOM 1492 O O . THR B 1 5 ? -30.016 21.859 -83.125 1 23.73 5 THR B O 1
ATOM 1495 N N . LYS B 1 6 ? -29.688 19.891 -82.312 1 25.53 6 LYS B N 1
ATOM 1496 C CA . LYS B 1 6 ? -28.641 19.953 -81.312 1 25.53 6 LYS B CA 1
ATOM 1497 C C . LYS B 1 6 ? -27.25 20.062 -81.938 1 25.53 6 LYS B C 1
ATOM 1499 O O . LYS B 1 6 ? -26.703 19.078 -82.438 1 25.53 6 LYS B O 1
ATOM 1504 N N . THR B 1 7 ? -27.031 21.156 -82.875 1 22.64 7 THR B N 1
ATOM 1505 C CA . THR B 1 7 ? -25.812 21.125 -83.688 1 22.64 7 THR B CA 1
ATOM 1506 C C . THR B 1 7 ? -24.578 21.141 -82.812 1 22.64 7 THR B C 1
ATOM 1508 O O . THR B 1 7 ? -24.438 22.016 -82 1 22.64 7 THR B O 1
ATOM 1511 N N . LYS B 1 8 ? -23.781 20.078 -82.688 1 22.44 8 LYS B N 1
ATOM 1512 C CA . LYS B 1 8 ? -22.594 19.516 -82.062 1 22.44 8 LYS B CA 1
ATOM 1513 C C . LYS B 1 8 ? -21.312 20.156 -82.562 1 22.44 8 LYS B C 1
ATOM 1515 O O . LYS B 1 8 ? -20.938 19.938 -83.75 1 22.44 8 LYS B O 1
ATOM 1520 N N . ARG B 1 9 ? -21.203 21.547 -82.5 1 19.89 9 ARG B N 1
ATOM 1521 C CA . ARG B 1 9 ? -20.047 22.156 -83.125 1 19.89 9 ARG B CA 1
ATOM 1522 C C . ARG B 1 9 ? -18.75 21.516 -82.688 1 19.89 9 ARG B C 1
ATOM 1524 O O . ARG B 1 9 ? -18.484 21.406 -81.5 1 19.89 9 ARG B O 1
ATOM 1531 N N . ARG B 1 10 ? -18.078 20.703 -83.562 1 21.19 10 ARG B N 1
ATOM 1532 C CA . ARG B 1 10 ? -16.906 19.828 -83.562 1 21.19 10 ARG B CA 1
ATOM 1533 C C . ARG B 1 10 ? -15.617 20.656 -83.562 1 21.19 10 ARG B C 1
ATOM 1535 O O . ARG B 1 10 ? -15.227 21.234 -84.562 1 21.19 10 ARG B O 1
ATOM 1542 N N . ASN B 1 11 ? -15.453 21.766 -82.688 1 21.5 11 ASN B N 1
ATOM 1543 C CA . ASN B 1 11 ? -14.273 22.594 -82.875 1 21.5 11 ASN B CA 1
ATOM 1544 C C . ASN B 1 11 ? -13 21.75 -82.938 1 21.5 11 ASN B C 1
ATOM 1546 O O . ASN B 1 11 ? -12.773 20.922 -82.062 1 21.5 11 ASN B O 1
ATOM 1550 N N . THR B 1 12 ? -12.383 21.516 -84.125 1 21.14 12 THR B N 1
ATOM 1551 C CA . THR B 1 12 ? -11.273 20.812 -84.75 1 21.14 12 THR B CA 1
ATOM 1552 C C . THR B 1 12 ? -9.953 21.172 -84.062 1 21.14 12 THR B C 1
ATOM 1554 O O . THR B 1 12 ? -9.734 22.328 -83.75 1 21.14 12 THR B O 1
ATOM 1557 N N . HIS B 1 13 ? -9.141 20.156 -83.625 1 23.28 13 HIS B N 1
ATOM 1558 C CA . HIS B 1 13 ? -8.031 19.719 -82.75 1 23.28 13 HIS B CA 1
ATOM 1559 C C . HIS B 1 13 ? -6.688 20.078 -83.438 1 23.28 13 HIS B C 1
ATOM 1561 O O . HIS B 1 13 ? -5.633 19.688 -82.875 1 23.28 13 HIS B O 1
ATOM 1567 N N . ARG B 1 14 ? -6.461 21.125 -84.312 1 20.53 14 ARG B N 1
ATOM 1568 C CA . ARG B 1 14 ? -5.266 20.891 -85.125 1 20.53 14 ARG B CA 1
ATOM 1569 C C . ARG B 1 14 ? -4.016 20.844 -84.25 1 20.53 14 ARG B C 1
ATOM 1571 O O . ARG B 1 14 ? -3.73 21.797 -83.5 1 20.53 14 ARG B O 1
ATOM 1578 N N . LYS B 1 15 ? -3.34 19.703 -84.125 1 22.91 15 LYS B N 1
ATOM 1579 C CA . LYS B 1 15 ? -2.242 19.125 -83.312 1 22.91 15 LYS B CA 1
ATOM 1580 C C . LYS B 1 15 ? -0.897 19.672 -83.812 1 22.91 15 LYS B C 1
ATOM 1582 O O . LYS B 1 15 ? -0.471 19.422 -84.938 1 22.91 15 LYS B O 1
ATOM 1587 N N . THR B 1 16 ? -0.639 21 -83.688 1 24.41 16 THR B N 1
ATOM 1588 C CA . THR B 1 16 ? 0.593 21.438 -84.375 1 24.41 16 THR B CA 1
ATOM 1589 C C . THR B 1 16 ? 1.791 20.656 -83.812 1 24.41 16 THR B C 1
ATOM 1591 O O . THR B 1 16 ? 1.823 20.266 -82.688 1 24.41 16 THR B O 1
ATOM 1594 N N . PRO B 1 17 ? 2.803 20.312 -84.688 1 24.02 17 PRO B N 1
ATOM 1595 C CA . PRO B 1 17 ? 3.926 19.375 -84.75 1 24.02 17 PRO B CA 1
ATOM 1596 C C . PRO B 1 17 ? 4.988 19.656 -83.688 1 24.02 17 PRO B C 1
ATOM 1598 O O . PRO B 1 17 ? 5.094 20.797 -83.188 1 24.02 17 PRO B O 1
ATOM 1601 N N . THR B 1 18 ? 5.574 18.656 -83.062 1 25.19 18 THR B N 1
ATOM 1602 C CA . THR B 1 18 ? 6.34 18.188 -81.938 1 25.19 18 THR B CA 1
ATOM 1603 C C . THR B 1 18 ? 7.82 18.531 -82.062 1 25.19 18 THR B C 1
ATOM 1605 O O . THR B 1 18 ? 8.633 18.234 -81.188 1 25.19 18 THR B O 1
ATOM 1608 N N . SER B 1 19 ? 8.25 19.734 -82.625 1 24.5 19 SER B N 1
ATOM 1609 C CA . SER B 1 19 ? 9.641 19.625 -83.062 1 24.5 19 SER B CA 1
ATOM 1610 C C . SER B 1 19 ? 10.539 19.234 -81.875 1 24.5 19 SER B C 1
ATOM 1612 O O . SER B 1 19 ? 10.281 19.625 -80.75 1 24.5 19 SER B O 1
ATOM 1614 N N . PRO B 1 20 ? 11.453 18.25 -82.062 1 29.8 20 PRO B N 1
ATOM 1615 C CA . PRO B 1 20 ? 12.234 17.453 -81.125 1 29.8 20 PRO B CA 1
ATOM 1616 C C . PRO B 1 20 ? 13.305 18.266 -80.375 1 29.8 20 PRO B C 1
ATOM 1618 O O . PRO B 1 20 ? 13.898 19.172 -81 1 29.8 20 PRO B O 1
ATOM 1621 N N . PRO B 1 21 ? 13.141 18.656 -79.125 1 29.55 21 PRO B N 1
ATOM 1622 C CA . PRO B 1 21 ? 14.039 19.562 -78.438 1 29.55 21 PRO B CA 1
ATOM 1623 C C . PRO B 1 21 ? 15.508 19.172 -78.562 1 29.55 21 PRO B C 1
ATOM 1625 O O . PRO B 1 21 ? 15.812 18 -78.812 1 29.55 21 PRO B O 1
ATOM 1628 N N . SER B 1 22 ? 16.297 20.109 -79.062 1 25.09 22 SER B N 1
ATOM 1629 C CA . SER B 1 22 ? 17.734 20.094 -79.312 1 25.09 22 SER B CA 1
ATOM 1630 C C . SER B 1 22 ? 18.516 19.547 -78.125 1 25.09 22 SER B C 1
ATOM 1632 O O . SER B 1 22 ? 18.109 19.719 -77 1 25.09 22 SER B O 1
ATOM 1634 N N . ARG B 1 23 ? 19.438 18.625 -78.438 1 27.98 23 ARG B N 1
ATOM 1635 C CA . ARG B 1 23 ? 20.281 17.703 -77.625 1 27.98 23 ARG B CA 1
ATOM 1636 C C . ARG B 1 23 ? 21.219 18.453 -76.75 1 27.98 23 ARG B C 1
ATOM 1638 O O . ARG B 1 23 ? 22.031 19.266 -77.188 1 27.98 23 ARG B O 1
ATOM 1645 N N . PRO B 1 24 ? 20.75 18.922 -75.562 1 30.89 24 PRO B N 1
ATOM 1646 C CA . PRO B 1 24 ? 21.688 19.797 -74.812 1 30.89 24 PRO B CA 1
ATOM 1647 C C . PRO B 1 24 ? 23.094 19.219 -74.75 1 30.89 24 PRO B C 1
ATOM 1649 O O . PRO B 1 24 ? 23.281 18 -74.875 1 30.89 24 PRO B O 1
ATOM 1652 N N . PRO B 1 25 ? 24.031 20.094 -74.812 1 28.83 25 PRO B N 1
ATOM 1653 C CA . PRO B 1 25 ? 25.469 19.844 -74.938 1 28.83 25 PRO B CA 1
ATOM 1654 C C . PRO B 1 25 ? 26.016 18.922 -73.875 1 28.83 25 PRO B C 1
ATOM 1656 O O . PRO B 1 25 ? 25.406 18.766 -72.812 1 28.83 25 PRO B O 1
ATOM 1659 N N . ASN B 1 26 ? 27.016 18.094 -74.25 1 27.28 26 ASN B N 1
ATOM 1660 C CA . ASN B 1 26 ? 27.734 16.984 -73.625 1 27.28 26 ASN B CA 1
ATOM 1661 C C . ASN B 1 26 ? 28.438 17.406 -72.375 1 27.28 26 ASN B C 1
ATOM 1663 O O . ASN B 1 26 ? 29.266 18.328 -72.375 1 27.28 26 ASN B O 1
ATOM 1667 N N . PRO B 1 27 ? 27.719 17.719 -71.25 1 32.25 27 PRO B N 1
ATOM 1668 C CA . PRO B 1 27 ? 28.562 18.328 -70.25 1 32.25 27 PRO B CA 1
ATOM 1669 C C . PRO B 1 27 ? 29.859 17.562 -70 1 32.25 27 PRO B C 1
ATOM 1671 O O . PRO B 1 27 ? 29.938 16.375 -70.312 1 32.25 27 PRO B O 1
ATOM 1674 N N . PRO B 1 28 ? 30.922 18.266 -69.688 1 30.89 28 PRO B N 1
ATOM 1675 C CA . PRO B 1 28 ? 32.344 17.859 -69.625 1 30.89 28 PRO B CA 1
ATOM 1676 C C . PRO B 1 28 ? 32.562 16.703 -68.625 1 30.89 28 PRO B C 1
ATOM 1678 O O . PRO B 1 28 ? 31.75 16.453 -67.75 1 30.89 28 PRO B O 1
ATOM 1681 N N . PRO B 1 29 ? 33.625 15.922 -68.875 1 26.78 29 PRO B N 1
ATOM 1682 C CA . PRO B 1 29 ? 34.031 14.633 -68.312 1 26.78 29 PRO B CA 1
ATOM 1683 C C . PRO B 1 29 ? 34.281 14.727 -66.812 1 26.78 29 PRO B C 1
ATOM 1685 O O . PRO B 1 29 ? 34.75 15.758 -66.312 1 26.78 29 PRO B O 1
ATOM 1688 N N . SER B 1 30 ? 33.406 14.203 -66 1 24.83 30 SER B N 1
ATOM 1689 C CA . SER B 1 30 ? 33.469 14.156 -64.5 1 24.83 30 SER B CA 1
ATOM 1690 C C . SER B 1 30 ? 34.812 13.57 -64.062 1 24.83 30 SER B C 1
ATOM 1692 O O . SER B 1 30 ? 35.25 12.531 -64.562 1 24.83 30 SER B O 1
ATOM 1694 N N . ALA B 1 31 ? 35.719 14.531 -63.562 1 24.7 31 ALA B N 1
ATOM 1695 C CA . ALA B 1 31 ? 37 14.227 -62.969 1 24.7 31 ALA B CA 1
ATOM 1696 C C . ALA B 1 31 ? 36.906 13.086 -61.969 1 24.7 31 ALA B C 1
ATOM 1698 O O . ALA B 1 31 ? 35.938 13.023 -61.188 1 24.7 31 ALA B O 1
ATOM 1699 N N . THR B 1 32 ? 37.406 11.906 -62.344 1 24.28 32 THR B N 1
ATOM 1700 C CA . THR B 1 32 ? 37.5 10.633 -61.625 1 24.28 32 THR B CA 1
ATOM 1701 C C . THR B 1 32 ? 38.188 10.812 -60.281 1 24.28 32 THR B C 1
ATOM 1703 O O . THR B 1 32 ? 39.375 11.125 -60.219 1 24.28 32 THR B O 1
ATOM 1706 N N . LEU B 1 33 ? 37.688 11.648 -59.375 1 26.83 33 LEU B N 1
ATOM 1707 C CA . LEU B 1 33 ? 38.438 11.766 -58.094 1 26.83 33 LEU B CA 1
ATOM 1708 C C . LEU B 1 33 ? 38.688 10.391 -57.5 1 26.83 33 LEU B C 1
ATOM 1710 O O . LEU B 1 33 ? 37.75 9.695 -57.094 1 26.83 33 LEU B O 1
ATOM 1714 N N . SER B 1 34 ? 39.719 9.68 -58 1 22.45 34 SER B N 1
ATOM 1715 C CA . SER B 1 34 ? 40.062 8.312 -57.625 1 22.45 34 SER B CA 1
ATOM 1716 C C . SER B 1 34 ? 40.344 8.203 -56.125 1 22.45 34 SER B C 1
ATOM 1718 O O . SER B 1 34 ? 40.531 7.098 -55.625 1 22.45 34 SER B O 1
ATOM 1720 N N . THR B 1 35 ? 40.875 9.258 -55.438 1 27.77 35 THR B N 1
ATOM 1721 C CA . THR B 1 35 ? 41.875 8.773 -54.5 1 27.77 35 THR B CA 1
ATOM 1722 C C . THR B 1 35 ? 41.188 8 -53.344 1 27.77 35 THR B C 1
ATOM 1724 O O . THR B 1 35 ? 40.469 8.586 -52.531 1 27.77 35 THR B O 1
ATOM 1727 N N . THR B 1 36 ? 40.625 6.871 -53.562 1 28.42 36 THR B N 1
ATOM 1728 C CA . THR B 1 36 ? 39.969 6.109 -52.5 1 28.42 36 THR B CA 1
ATOM 1729 C C . THR B 1 36 ? 41 5.719 -51.438 1 28.42 36 THR B C 1
ATOM 1731 O O . THR B 1 36 ? 41.906 4.922 -51.688 1 28.42 36 THR B O 1
ATOM 1734 N N . GLN B 1 37 ? 41.656 6.691 -50.688 1 29.36 37 GLN B N 1
ATOM 1735 C CA . GLN B 1 37 ? 42.531 6.16 -49.656 1 29.36 37 GLN B CA 1
ATOM 1736 C C . GLN B 1 37 ? 41.781 5.141 -48.781 1 29.36 37 GLN B C 1
ATOM 1738 O O . GLN B 1 37 ? 40.594 5.328 -48.469 1 29.36 37 GLN B O 1
ATOM 1743 N N . PRO B 1 38 ? 42.188 3.859 -48.781 1 29.56 38 PRO B N 1
ATOM 1744 C CA . PRO B 1 38 ? 41.531 2.828 -47.969 1 29.56 38 PRO B CA 1
ATOM 1745 C C . PRO B 1 38 ? 41.5 3.176 -46.469 1 29.56 38 PRO B C 1
ATOM 1747 O O . PRO B 1 38 ? 42.562 3.541 -45.906 1 29.56 38 PRO B O 1
ATOM 1750 N N . PHE B 1 39 ? 40.531 3.881 -45.906 1 28.83 39 PHE B N 1
ATOM 1751 C CA . PHE B 1 39 ? 40.406 4 -44.469 1 28.83 39 PHE B CA 1
ATOM 1752 C C . PHE B 1 39 ? 40.531 2.637 -43.781 1 28.83 39 PHE B C 1
ATOM 1754 O O . PHE B 1 39 ? 39.781 1.711 -44.094 1 28.83 39 PHE B O 1
ATOM 1761 N N . THR B 1 40 ? 41.75 2.189 -43.5 1 28.53 40 THR B N 1
ATOM 1762 C CA . THR B 1 40 ? 41.938 1.02 -42.656 1 28.53 40 THR B CA 1
ATOM 1763 C C . THR B 1 40 ? 41.094 1.148 -41.375 1 28.53 40 THR B C 1
ATOM 1765 O O . THR B 1 40 ? 41.25 2.113 -40.625 1 28.53 40 THR B O 1
ATOM 1768 N N . GLU B 1 41 ? 39.875 0.704 -41.406 1 29.73 41 GLU B N 1
ATOM 1769 C CA . GLU B 1 41 ? 39.031 0.524 -40.219 1 29.73 41 GLU B CA 1
ATOM 1770 C C . GLU B 1 41 ? 39.812 -0.207 -39.125 1 29.73 41 GLU B C 1
ATOM 1772 O O . GLU B 1 41 ? 40.188 -1.363 -39.281 1 29.73 41 GLU B O 1
ATOM 1777 N N . ASP B 1 42 ? 40.781 0.483 -38.5 1 31.73 42 ASP B N 1
ATOM 1778 C CA . ASP B 1 42 ? 41.219 -0.114 -37.25 1 31.73 42 ASP B CA 1
ATOM 1779 C C . ASP B 1 42 ? 40.031 -0.622 -36.438 1 31.73 42 ASP B C 1
ATOM 1781 O O . ASP B 1 42 ? 39.156 0.158 -36.031 1 31.73 42 ASP B O 1
ATOM 1785 N N . THR B 1 43 ? 39.531 -1.806 -36.75 1 31.47 43 THR B N 1
ATOM 1786 C CA . THR B 1 43 ? 38.625 -2.545 -35.875 1 31.47 43 THR B CA 1
ATOM 1787 C C . THR B 1 43 ? 39.188 -2.625 -34.469 1 31.47 43 THR B C 1
ATOM 1789 O O . THR B 1 43 ? 40.188 -3.305 -34.219 1 31.47 43 THR B O 1
ATOM 1792 N N . GLU B 1 44 ? 39.469 -1.481 -33.781 1 34.47 44 GLU B N 1
ATOM 1793 C CA . GLU B 1 44 ? 39.625 -1.744 -32.344 1 34.47 44 GLU B CA 1
ATOM 1794 C C . GLU B 1 44 ? 38.625 -2.748 -31.828 1 34.47 44 GLU B C 1
ATOM 1796 O O . GLU B 1 44 ? 37.406 -2.529 -31.969 1 34.47 44 GLU B O 1
ATOM 1801 N N . GLU B 1 45 ? 38.969 -4.016 -31.891 1 3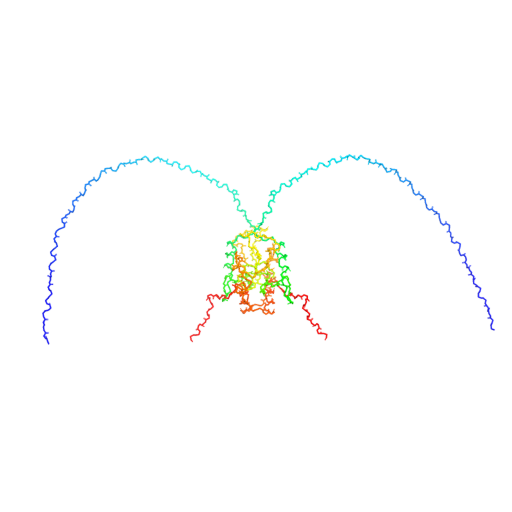4.75 45 GLU B N 1
ATOM 1802 C CA . GLU B 1 45 ? 38.281 -5.023 -31.109 1 34.75 45 GLU B CA 1
ATOM 1803 C C . GLU B 1 45 ? 38.062 -4.551 -29.672 1 34.75 45 GLU B C 1
ATOM 1805 O O . GLU B 1 45 ? 39 -4.438 -28.906 1 34.75 45 GLU B O 1
ATOM 1810 N N . PHE B 1 46 ? 37.219 -3.537 -29.453 1 35 46 PHE B N 1
ATOM 1811 C CA . PHE B 1 46 ? 36.75 -3.426 -28.078 1 35 46 PHE B CA 1
ATOM 1812 C C . PHE B 1 46 ? 36.438 -4.801 -27.5 1 35 46 PHE B C 1
ATOM 1814 O O . PHE B 1 46 ? 35.5 -5.465 -27.922 1 35 46 PHE B O 1
ATOM 1821 N N . THR B 1 47 ? 37.438 -5.566 -27.219 1 34.41 47 THR B N 1
ATOM 1822 C CA . THR B 1 47 ? 37.188 -6.699 -26.328 1 34.41 47 THR B CA 1
ATOM 1823 C C . THR B 1 47 ? 36.344 -6.277 -25.125 1 34.41 47 THR B C 1
ATOM 1825 O O . THR B 1 47 ? 36.75 -5.418 -24.344 1 34.41 47 THR B O 1
ATOM 1828 N N . TYR B 1 48 ? 35.062 -6.078 -25.344 1 33.78 48 TYR B N 1
ATOM 1829 C CA . TYR B 1 48 ? 34.219 -6.168 -24.172 1 33.78 48 TYR B CA 1
ATOM 1830 C C . TYR B 1 48 ? 34.75 -7.188 -23.172 1 33.78 48 TYR B C 1
ATOM 1832 O O . TYR B 1 48 ? 34.938 -8.359 -23.516 1 33.78 48 TYR B O 1
ATOM 1840 N N . SER B 1 49 ? 35.844 -6.82 -22.484 1 37.84 49 SER B N 1
ATOM 1841 C CA . SER B 1 49 ? 36.125 -7.727 -21.391 1 37.84 49 SER B CA 1
ATOM 1842 C C . SER B 1 49 ? 34.844 -8.32 -20.797 1 37.84 49 SER B C 1
ATOM 1844 O O . SER B 1 49 ? 33.844 -7.629 -20.672 1 37.84 49 SER B O 1
ATOM 1846 N N . GLN B 1 50 ? 34.5 -9.516 -21.062 1 38.81 50 GLN B N 1
ATOM 1847 C CA . GLN B 1 50 ? 33.5 -10.438 -20.531 1 38.81 50 GLN B CA 1
ATOM 1848 C C . GLN B 1 50 ? 33.281 -10.203 -19.047 1 38.81 50 GLN B C 1
ATOM 1850 O O . GLN B 1 50 ? 32.406 -10.836 -18.438 1 38.81 50 GLN B O 1
ATOM 1855 N N . SER B 1 51 ? 34.312 -9.641 -18.375 1 41.56 51 SER B N 1
ATOM 1856 C CA . SER B 1 51 ? 34.031 -9.625 -16.938 1 41.56 51 SER B CA 1
ATOM 1857 C C . SER B 1 51 ? 32.781 -8.805 -16.625 1 41.56 51 SER B C 1
ATOM 1859 O O . SER B 1 51 ? 32.5 -8.523 -15.461 1 41.56 51 SER B O 1
ATOM 1861 N N . ASP B 1 52 ? 32.344 -7.949 -17.438 1 41.44 52 ASP B N 1
ATOM 1862 C CA . ASP B 1 52 ? 31.031 -7.395 -17.047 1 41.44 52 ASP B CA 1
ATOM 1863 C C . ASP B 1 52 ? 30.078 -8.5 -16.609 1 41.44 52 ASP B C 1
ATOM 1865 O O . ASP B 1 52 ? 29.328 -9.039 -17.422 1 41.44 52 ASP B O 1
ATOM 1869 N N . ARG B 1 53 ? 30.578 -9.562 -15.945 1 43.44 53 ARG B N 1
ATOM 1870 C CA . ARG B 1 53 ? 29.828 -10.609 -15.266 1 43.44 53 ARG B CA 1
ATOM 1871 C C . ARG B 1 53 ? 28.453 -10.117 -14.859 1 43.44 53 ARG B C 1
ATOM 1873 O O . ARG B 1 53 ? 28.312 -9.039 -14.281 1 43.44 53 ARG B O 1
ATOM 1880 N N . PHE B 1 54 ? 27.391 -10.312 -15.609 1 51.72 54 PHE B N 1
ATOM 1881 C CA . PHE B 1 54 ? 25.969 -10.109 -15.359 1 51.72 54 PHE B CA 1
ATOM 1882 C C . PHE B 1 54 ? 25.656 -10.273 -13.883 1 51.72 54 PHE B C 1
ATOM 1884 O O . PHE B 1 54 ? 25.656 -11.383 -13.352 1 51.72 54 PHE B O 1
ATOM 1891 N N . THR B 1 55 ? 26.25 -9.5 -13.008 1 65.75 55 THR B N 1
ATOM 1892 C CA . THR B 1 55 ? 25.844 -9.508 -11.609 1 65.75 55 THR B CA 1
ATOM 1893 C C . THR B 1 55 ? 24.328 -9.711 -11.484 1 65.75 55 THR B C 1
ATOM 1895 O O . THR B 1 55 ? 23.562 -9.078 -12.203 1 65.75 55 THR B O 1
ATOM 1898 N N . ASN B 1 56 ? 23.984 -10.992 -11.422 1 73.56 56 ASN B N 1
ATOM 1899 C CA . ASN B 1 56 ? 22.594 -11.344 -11.133 1 73.56 56 ASN B CA 1
ATOM 1900 C C . ASN B 1 56 ? 22.141 -10.758 -9.797 1 73.56 56 ASN B C 1
ATOM 1902 O O . ASN B 1 56 ? 22.328 -11.359 -8.75 1 73.56 56 ASN B O 1
ATOM 1906 N N . PRO B 1 57 ? 21.594 -9.586 -9.938 1 83.94 57 PRO B N 1
ATOM 1907 C CA . PRO B 1 57 ? 21.156 -9.008 -8.664 1 83.94 57 PRO B CA 1
ATOM 1908 C C . PRO B 1 57 ? 20.047 -9.836 -7.996 1 83.94 57 PRO B C 1
ATOM 1910 O O . PRO B 1 57 ? 19.312 -10.555 -8.672 1 83.94 57 PRO B O 1
ATOM 1913 N N . ARG B 1 58 ? 20.016 -9.766 -6.648 1 90.81 58 ARG B N 1
ATOM 1914 C CA . ARG B 1 58 ? 18.984 -10.492 -5.902 1 90.81 58 ARG B CA 1
ATOM 1915 C C . ARG B 1 58 ? 17.594 -9.914 -6.156 1 90.81 58 ARG B C 1
ATOM 1917 O O . ARG B 1 58 ? 16.625 -10.648 -6.273 1 90.81 58 ARG B O 1
ATOM 1924 N N . SER B 1 59 ? 17.609 -8.633 -6.305 1 94 59 SER B N 1
ATOM 1925 C CA . SER B 1 59 ? 16.328 -7.984 -6.543 1 94 59 SER B CA 1
ATOM 1926 C C . SER B 1 59 ? 15.977 -7.965 -8.031 1 94 59 SER B C 1
ATOM 1928 O O . SER B 1 59 ? 16.859 -7.809 -8.875 1 94 59 SER B O 1
ATOM 1930 N N . PHE B 1 60 ? 14.742 -8.195 -8.328 1 97.44 60 PHE B N 1
ATOM 1931 C CA . PHE B 1 60 ? 14.273 -8.055 -9.703 1 97.44 60 PHE B CA 1
ATOM 1932 C C . PHE B 1 60 ? 14.367 -6.605 -10.164 1 97.44 60 PHE B C 1
ATOM 1934 O O . PHE B 1 60 ? 13.969 -5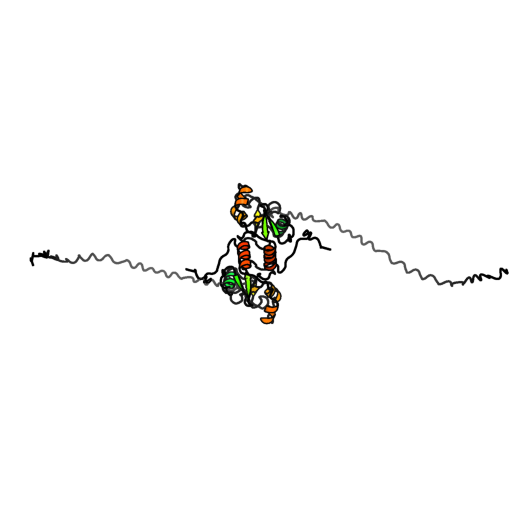.691 -9.43 1 97.44 60 PHE B O 1
ATOM 1941 N N . PRO B 1 61 ? 14.859 -6.438 -11.406 1 96.44 61 PRO B N 1
ATOM 1942 C CA . PRO B 1 61 ? 14.75 -5.09 -11.977 1 96.44 61 PRO B CA 1
ATOM 1943 C C . PRO B 1 61 ? 13.305 -4.625 -12.117 1 96.44 61 PRO B C 1
ATOM 1945 O O . PRO B 1 61 ? 12.398 -5.445 -12.266 1 96.44 61 PRO B O 1
ATOM 1948 N N . TYR B 1 62 ? 13.141 -3.361 -12.156 1 96.31 62 TYR B N 1
ATOM 1949 C CA . TYR B 1 62 ? 11.805 -2.785 -12.203 1 96.31 62 TYR B CA 1
ATOM 1950 C C . TYR B 1 62 ? 11.047 -3.254 -13.438 1 96.31 62 TYR B C 1
ATOM 1952 O O . TYR B 1 62 ? 9.867 -3.594 -13.359 1 96.31 62 TYR B O 1
ATOM 1960 N N . SER B 1 63 ? 11.734 -3.281 -14.547 1 97.06 63 SER B N 1
ATOM 1961 C CA . SER B 1 63 ? 11.094 -3.707 -15.781 1 97.06 63 SER B CA 1
ATOM 1962 C C . SER B 1 63 ? 10.617 -5.156 -15.695 1 97.06 63 SER B C 1
ATOM 1964 O O . SER B 1 63 ? 9.562 -5.5 -16.219 1 97.06 63 SER B O 1
ATOM 1966 N N . VAL B 1 64 ? 11.391 -5.957 -15.031 1 98.12 64 VAL B N 1
ATOM 1967 C CA . VAL B 1 64 ? 11.016 -7.355 -14.859 1 98.12 64 VAL B CA 1
ATOM 1968 C C . VAL B 1 64 ? 9.797 -7.449 -13.945 1 98.12 64 VAL B C 1
ATOM 1970 O O . VAL B 1 64 ? 8.875 -8.227 -14.203 1 98.12 64 VAL B O 1
ATOM 1973 N N . LYS B 1 65 ? 9.758 -6.66 -12.906 1 98.5 65 LYS B N 1
ATOM 1974 C CA . LYS B 1 65 ? 8.602 -6.648 -12.008 1 98.5 65 LYS B CA 1
ATOM 1975 C C . LYS B 1 65 ? 7.332 -6.254 -12.758 1 98.5 65 LYS B C 1
ATOM 1977 O O . LYS B 1 65 ? 6.285 -6.879 -12.578 1 98.5 65 LYS B O 1
ATOM 1982 N N . GLN B 1 66 ? 7.48 -5.289 -13.586 1 98.44 66 GLN B N 1
ATOM 1983 C CA . GLN B 1 66 ? 6.328 -4.852 -14.359 1 98.44 66 GLN B CA 1
ATOM 1984 C C . GLN B 1 66 ? 5.809 -5.969 -15.258 1 98.44 66 GLN B C 1
ATOM 1986 O O . GLN B 1 66 ? 4.609 -6.254 -15.281 1 98.44 66 GLN B O 1
ATOM 1991 N N . GLN B 1 67 ? 6.719 -6.594 -15.938 1 98.69 67 GLN B N 1
ATOM 1992 C CA . GLN B 1 67 ? 6.34 -7.684 -16.828 1 98.69 67 GLN B CA 1
ATOM 1993 C C . GLN B 1 67 ? 5.797 -8.875 -16.047 1 98.69 67 GLN B C 1
ATOM 1995 O O . GLN B 1 67 ? 4.898 -9.57 -16.516 1 98.69 67 GLN B O 1
ATOM 2000 N N . CYS B 1 68 ? 6.363 -9.094 -14.867 1 98.88 68 CYS B N 1
ATOM 2001 C CA . CYS B 1 68 ? 5.91 -10.18 -14 1 98.88 68 CYS B CA 1
ATOM 2002 C C . CYS B 1 68 ? 4.465 -9.961 -13.57 1 98.88 68 CYS B C 1
ATOM 2004 O O . CYS B 1 68 ? 3.664 -10.898 -13.586 1 98.88 68 CYS B O 1
ATOM 2006 N N . TRP B 1 69 ? 4.148 -8.758 -13.227 1 98.81 69 TRP B N 1
ATOM 2007 C CA . TRP B 1 69 ? 2.762 -8.414 -12.922 1 98.81 69 TRP B CA 1
ATOM 2008 C C . TRP B 1 69 ? 1.867 -8.633 -14.133 1 98.81 69 TRP B C 1
ATOM 2010 O O . TRP B 1 69 ? 0.798 -9.242 -14.023 1 98.81 69 TRP B O 1
ATOM 2020 N N . GLU B 1 70 ? 2.316 -8.211 -15.227 1 98.44 70 GLU B N 1
ATOM 2021 C CA . GLU B 1 70 ? 1.521 -8.234 -16.453 1 98.44 70 GLU B CA 1
ATOM 2022 C C . GLU B 1 70 ? 1.199 -9.664 -16.875 1 98.44 70 GLU B C 1
ATOM 2024 O O . GLU B 1 70 ? 0.145 -9.914 -17.453 1 98.44 70 GLU B O 1
ATOM 2029 N N . LYS B 1 71 ? 1.99 -10.57 -16.609 1 98.06 71 LYS B N 1
ATOM 2030 C CA . LYS B 1 71 ? 1.765 -11.93 -17.078 1 98.06 71 LYS B CA 1
ATOM 2031 C C . LYS B 1 71 ? 0.872 -12.711 -16.125 1 98.06 71 LYS B C 1
ATOM 2033 O O . LYS B 1 71 ? 0.431 -13.82 -16.438 1 98.06 71 LYS B O 1
ATOM 2038 N N . ALA B 1 72 ? 0.659 -12.172 -14.938 1 98.75 72 ALA B N 1
ATOM 2039 C CA . ALA B 1 72 ? -0.21 -12.836 -13.969 1 98.75 72 ALA B CA 1
ATOM 2040 C C . ALA B 1 72 ? -1.657 -12.852 -14.453 1 98.75 72 ALA B C 1
ATOM 2042 O O . ALA B 1 72 ? -2.051 -12.031 -15.289 1 98.75 72 ALA B O 1
ATOM 2043 N N . GLU B 1 73 ? -2.396 -13.766 -13.906 1 98.62 73 GLU B N 1
ATOM 2044 C CA . GLU B 1 73 ? -3.781 -13.953 -14.328 1 98.62 73 GLU B CA 1
ATOM 2045 C C . GLU B 1 73 ? -4.633 -12.734 -13.992 1 98.62 73 GLU B C 1
ATOM 2047 O O . GLU B 1 73 ? -4.559 -12.203 -12.883 1 98.62 73 GLU B O 1
ATOM 2052 N N . LYS B 1 74 ? -5.441 -12.336 -14.977 1 98.12 74 LYS B N 1
ATOM 2053 C CA . LYS B 1 74 ? -6.332 -11.188 -14.797 1 98.12 74 LYS B CA 1
ATOM 2054 C C . LYS B 1 74 ? -7.609 -11.594 -14.062 1 98.12 74 LYS B C 1
ATOM 2056 O O . LYS B 1 74 ? -8.023 -12.75 -14.133 1 98.12 74 LYS B O 1
ATOM 2061 N N . ILE B 1 75 ? -8.141 -10.664 -13.398 1 97.25 75 ILE B N 1
ATOM 2062 C CA . ILE B 1 75 ? -9.445 -10.836 -12.766 1 97.25 75 ILE B CA 1
ATOM 2063 C C . ILE B 1 75 ? -10.523 -10.148 -13.602 1 97.25 75 ILE B C 1
ATOM 2065 O O . ILE B 1 75 ? -10.492 -8.93 -13.789 1 97.25 75 ILE B O 1
ATOM 2069 N N . LYS B 1 76 ? -11.469 -10.969 -14.016 1 95.31 76 LYS B N 1
ATOM 2070 C CA . LYS B 1 76 ? -12.531 -10.438 -14.867 1 95.31 76 LYS B CA 1
ATOM 2071 C C . LYS B 1 76 ? -13.234 -9.258 -14.195 1 95.31 76 LYS B C 1
ATOM 2073 O O . LYS B 1 76 ? -13.578 -9.328 -13.016 1 95.31 76 LYS B O 1
ATOM 2078 N N . GLY B 1 77 ? -13.406 -8.156 -14.977 1 95.56 77 GLY B N 1
ATOM 2079 C CA . GLY B 1 77 ? -14.156 -7.008 -14.5 1 95.56 77 GLY B CA 1
ATOM 2080 C C . GLY B 1 77 ? -13.32 -6.039 -13.695 1 95.56 77 GLY B C 1
ATOM 2081 O O . GLY B 1 77 ? -13.812 -5.004 -13.25 1 95.56 77 GLY B O 1
ATOM 2082 N N . ARG B 1 78 ? -12.117 -6.449 -13.555 1 97.88 78 ARG B N 1
ATOM 2083 C CA . ARG B 1 78 ? -11.25 -5.578 -12.766 1 97.88 78 ARG B CA 1
ATOM 2084 C C . ARG B 1 78 ? -10.07 -5.09 -13.602 1 97.88 78 ARG B C 1
ATOM 2086 O O . ARG B 1 78 ? -9.633 -5.773 -14.523 1 97.88 78 ARG B O 1
ATOM 2093 N N . ASP B 1 79 ? -9.617 -3.922 -13.289 1 97.88 79 ASP B N 1
ATOM 2094 C CA . ASP B 1 79 ? -8.461 -3.363 -13.984 1 97.88 79 ASP B CA 1
ATOM 2095 C C . ASP B 1 79 ? -7.219 -4.23 -13.766 1 97.88 79 ASP B C 1
ATOM 2097 O O . ASP B 1 79 ? -6.73 -4.355 -12.641 1 97.88 79 ASP B O 1
ATOM 2101 N N . PRO B 1 80 ? -6.684 -4.73 -14.773 1 98.12 80 PRO B N 1
ATOM 2102 C CA . PRO B 1 80 ? -5.551 -5.645 -14.617 1 98.12 80 PRO B CA 1
ATOM 2103 C C . PRO B 1 80 ? -4.285 -4.938 -14.141 1 98.12 80 PRO B C 1
ATOM 2105 O O . PRO B 1 80 ? -3.326 -5.594 -13.727 1 98.12 80 PRO B O 1
ATOM 2108 N N . ASP B 1 81 ? -4.23 -3.709 -14.211 1 97.94 81 ASP B N 1
ATOM 2109 C CA . ASP B 1 81 ? -3.088 -2.98 -13.672 1 97.94 81 ASP B CA 1
ATOM 2110 C C . ASP B 1 81 ? -3.146 -2.914 -12.148 1 97.94 81 ASP B C 1
ATOM 2112 O O . ASP B 1 81 ? -2.16 -2.562 -11.5 1 97.94 81 ASP B O 1
ATOM 2116 N N . ARG B 1 82 ? -4.277 -3.258 -11.672 1 98.44 82 ARG B N 1
ATOM 2117 C CA . ARG B 1 82 ? -4.477 -3.047 -10.242 1 98.44 82 ARG B CA 1
ATOM 2118 C C . ARG B 1 82 ? -4.707 -4.371 -9.523 1 98.44 82 ARG B C 1
ATOM 2120 O O . ARG B 1 82 ? -4.375 -4.504 -8.344 1 98.44 82 ARG B O 1
ATOM 2127 N N . TRP B 1 83 ? -5.289 -5.285 -10.281 1 98.62 83 TRP B N 1
ATOM 2128 C CA . TRP B 1 83 ? -5.699 -6.551 -9.672 1 98.62 83 TRP B CA 1
ATOM 2129 C C . TRP B 1 83 ? -5.207 -7.734 -10.5 1 98.62 83 TRP B C 1
ATOM 2131 O O . TRP B 1 83 ? -5.348 -7.742 -11.727 1 98.62 83 TRP B O 1
ATOM 2141 N N . ARG B 1 84 ? -4.637 -8.727 -9.812 1 98.62 84 ARG B N 1
ATOM 2142 C CA . ARG B 1 84 ? -4.254 -9.984 -10.438 1 98.62 84 ARG B CA 1
ATOM 2143 C C . ARG B 1 84 ? -4.508 -11.164 -9.508 1 98.62 84 ARG B C 1
ATOM 2145 O O . ARG B 1 84 ? -4.844 -10.969 -8.336 1 98.62 84 ARG B O 1
ATOM 2152 N N . ARG B 1 85 ? -4.453 -12.352 -10.055 1 98.56 85 ARG B N 1
ATOM 2153 C CA . ARG B 1 85 ? -4.41 -13.594 -9.289 1 98.56 85 ARG B CA 1
ATOM 2154 C C . ARG B 1 85 ? -3.029 -14.234 -9.367 1 98.56 85 ARG B C 1
ATOM 2156 O O . ARG B 1 85 ? -2.414 -14.273 -10.43 1 98.56 85 ARG B O 1
ATOM 2163 N N . ASP B 1 86 ? -2.578 -14.672 -8.18 1 98.56 86 ASP B N 1
ATOM 2164 C CA . ASP B 1 86 ? -1.322 -15.414 -8.234 1 98.56 86 ASP B CA 1
ATOM 2165 C C . ASP B 1 86 ? -1.555 -16.859 -8.68 1 98.56 86 ASP B C 1
ATOM 2167 O O . ASP B 1 86 ? -2.695 -17.266 -8.914 1 98.56 86 ASP B O 1
ATOM 2171 N N . PRO B 1 87 ? -0.51 -17.656 -8.891 1 98.06 87 PRO B N 1
ATOM 2172 C CA . PRO B 1 87 ? -0.673 -19 -9.453 1 98.06 87 PRO B CA 1
ATOM 2173 C C . PRO B 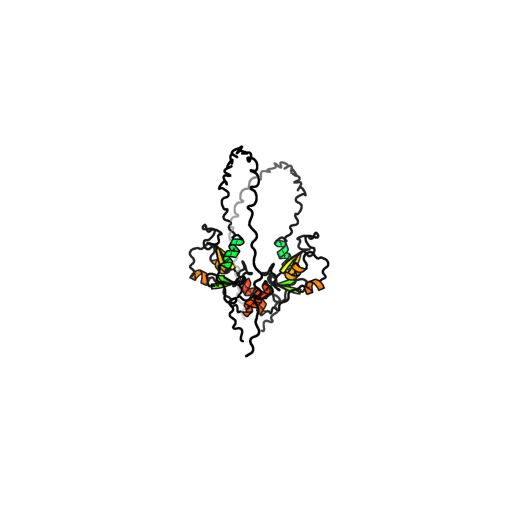1 87 ? -1.481 -19.922 -8.555 1 98.06 87 PRO B C 1
ATOM 2175 O O . PRO B 1 87 ? -1.931 -20.984 -8.992 1 98.06 87 PRO B O 1
ATOM 2178 N N . LEU B 1 88 ? -1.641 -19.547 -7.324 1 98.06 88 LEU B N 1
ATOM 2179 C CA . LEU B 1 88 ? -2.383 -20.375 -6.387 1 98.06 88 LEU B CA 1
ATOM 2180 C C . LEU B 1 88 ? -3.854 -19.984 -6.348 1 98.06 88 LEU B C 1
ATOM 2182 O O . LEU B 1 88 ? -4.652 -20.609 -5.648 1 98.06 88 LEU B O 1
ATOM 2186 N N . GLY B 1 89 ? -4.195 -18.891 -7.027 1 97.44 89 GLY B N 1
ATOM 2187 C CA . GLY B 1 89 ? -5.578 -18.438 -7.094 1 97.44 89 GLY B CA 1
ATOM 2188 C C . GLY B 1 89 ? -5.883 -17.312 -6.125 1 97.44 89 GLY B C 1
ATOM 2189 O O . GLY B 1 89 ? -7.035 -16.891 -5.996 1 97.44 89 GLY B O 1
ATOM 2190 N N . ASN B 1 90 ? -4.918 -16.828 -5.465 1 98.19 90 ASN B N 1
ATOM 2191 C CA . ASN B 1 90 ? -5.133 -15.734 -4.527 1 98.19 90 ASN B CA 1
ATOM 2192 C C . ASN B 1 90 ? -5.258 -14.398 -5.254 1 98.19 90 ASN B C 1
ATOM 2194 O O . ASN B 1 90 ? -4.477 -14.102 -6.156 1 98.19 90 ASN B O 1
ATOM 2198 N N . THR B 1 91 ? -6.262 -13.625 -4.855 1 98.44 91 THR B N 1
ATOM 2199 C CA . THR B 1 91 ? -6.379 -12.25 -5.336 1 98.44 91 THR B CA 1
ATOM 2200 C C . THR B 1 91 ? -5.301 -11.367 -4.715 1 98.44 91 THR B C 1
ATOM 2202 O O . THR B 1 91 ? -5.066 -11.422 -3.506 1 98.44 91 THR B O 1
ATOM 2205 N N . ILE B 1 92 ? -4.629 -10.602 -5.566 1 98.62 92 ILE B N 1
ATOM 2206 C CA . ILE B 1 92 ? -3.615 -9.68 -5.055 1 98.62 92 ILE B CA 1
ATOM 2207 C C . ILE B 1 92 ? -3.855 -8.281 -5.625 1 98.62 92 ILE B C 1
ATOM 2209 O O . ILE B 1 92 ? -4.391 -8.133 -6.727 1 98.62 92 ILE B O 1
ATOM 2213 N N . PHE B 1 93 ? -3.58 -7.332 -4.82 1 98.75 93 PHE B N 1
ATOM 2214 C CA . PHE B 1 93 ? -3.77 -5.922 -5.133 1 98.75 93 PHE B CA 1
ATOM 2215 C C . PHE B 1 93 ? -2.428 -5.227 -5.344 1 98.75 93 PHE B C 1
ATOM 2217 O O . PHE B 1 93 ? -1.543 -5.305 -4.488 1 98.75 93 PHE B O 1
ATOM 2224 N N . ARG B 1 94 ? -2.266 -4.523 -6.395 1 98.06 94 ARG B N 1
ATOM 2225 C CA . ARG B 1 94 ? -0.978 -4.031 -6.871 1 98.06 94 ARG B CA 1
ATOM 2226 C C . ARG B 1 94 ? -0.3 -3.158 -5.82 1 98.06 94 ARG B C 1
ATOM 2228 O O . ARG B 1 94 ? 0.917 -3.229 -5.641 1 98.06 94 ARG B O 1
ATOM 2235 N N . LYS B 1 95 ? -1.07 -2.42 -5.113 1 97.69 95 LYS B N 1
ATOM 2236 C CA . LYS B 1 95 ? -0.503 -1.412 -4.223 1 97.69 95 LYS B CA 1
ATOM 2237 C C . LYS B 1 95 ? -0.105 -2.023 -2.883 1 97.69 95 LYS B C 1
ATOM 2239 O O . LYS B 1 95 ? 0.538 -1.366 -2.061 1 97.69 95 LYS B O 1
ATOM 2244 N N . LEU B 1 96 ? -0.461 -3.201 -2.629 1 97.62 96 LEU B N 1
ATOM 2245 C CA . LEU B 1 96 ? -0.083 -3.865 -1.386 1 97.62 96 LEU B CA 1
ATOM 2246 C C . LEU B 1 96 ? 1.049 -4.859 -1.623 1 97.62 96 LEU B C 1
ATOM 2248 O O . LEU B 1 96 ? 0.801 -6.039 -1.884 1 97.62 96 LEU B O 1
ATOM 2252 N N . VAL B 1 97 ? 2.25 -4.301 -1.413 1 96.38 97 VAL B N 1
ATOM 2253 C CA . VAL B 1 97 ? 3.457 -5.078 -1.676 1 96.38 97 VAL B CA 1
ATOM 2254 C C . VAL B 1 97 ? 4.219 -5.301 -0.373 1 96.38 97 VAL B C 1
ATOM 2256 O O . VAL B 1 97 ? 4.371 -4.383 0.433 1 96.38 97 VAL B O 1
ATOM 2259 N N . GLY B 1 98 ? 4.637 -6.477 -0.217 1 94.38 98 GLY B N 1
ATOM 2260 C CA . GLY B 1 98 ? 5.547 -6.77 0.882 1 94.38 98 GLY B CA 1
ATOM 2261 C C . GLY B 1 98 ? 4.891 -6.645 2.246 1 94.38 98 GLY B C 1
ATOM 2262 O O . GLY B 1 98 ? 5.543 -6.27 3.221 1 94.38 98 GLY B O 1
ATOM 2263 N N . CYS B 1 99 ? 3.688 -6.848 2.303 1 95.44 99 CYS B N 1
ATOM 2264 C CA . CYS B 1 99 ? 2.945 -6.77 3.557 1 95.44 99 CYS B CA 1
ATOM 2265 C C . CYS B 1 99 ? 2.316 -8.109 3.904 1 95.44 99 CYS B C 1
ATOM 2267 O O . CYS B 1 99 ? 2.33 -9.039 3.092 1 95.44 99 CYS B O 1
ATOM 2269 N N . PRO B 1 100 ? 1.895 -8.305 5.086 1 96.06 100 PRO B N 1
ATOM 2270 C CA . PRO B 1 100 ? 1.454 -9.641 5.508 1 96.06 100 PRO B CA 1
ATOM 2271 C C . PRO B 1 100 ? -0.033 -9.875 5.258 1 96.06 100 PRO B C 1
ATOM 2273 O O . PRO B 1 100 ? -0.546 -10.961 5.547 1 96.06 100 PRO B O 1
ATOM 2276 N N . GLY B 1 101 ? -0.767 -8.992 4.688 1 97.81 101 GLY B N 1
ATOM 2277 C CA . GLY B 1 101 ? -2.203 -9.117 4.5 1 97.81 101 GLY B CA 1
ATOM 2278 C C . GLY B 1 101 ? -2.576 -10.008 3.332 1 97.81 101 GLY B C 1
ATOM 2279 O O . GLY B 1 101 ? -1.714 -10.398 2.541 1 97.81 101 GLY B O 1
ATOM 2280 N N . CYS B 1 102 ? -3.83 -10.344 3.256 1 98.31 102 CYS B N 1
ATOM 2281 C CA . CYS B 1 102 ? -4.332 -11.359 2.342 1 98.31 102 CYS B CA 1
ATOM 2282 C C . CYS B 1 102 ? -4.258 -10.883 0.897 1 98.31 102 CYS B C 1
ATOM 2284 O O . CYS B 1 102 ? -4.254 -11.688 -0.031 1 98.31 102 CYS B O 1
ATOM 2286 N N . LEU B 1 103 ? -4.207 -9.562 0.697 1 98.69 103 LEU B N 1
ATOM 2287 C CA . LEU B 1 103 ? -4.168 -9.055 -0.669 1 98.69 103 LEU B CA 1
ATOM 2288 C C . LEU B 1 103 ? -2.752 -8.641 -1.059 1 98.69 103 LEU B C 1
ATOM 2290 O O . LEU B 1 103 ? -2.533 -8.109 -2.146 1 98.69 103 LEU B O 1
ATOM 2294 N N . CYS B 1 104 ? -1.794 -8.891 -0.157 1 98.69 104 CYS B N 1
ATOM 2295 C CA . CYS B 1 104 ? -0.409 -8.484 -0.372 1 98.69 104 CYS B CA 1
ATOM 2296 C C . CYS B 1 104 ? 0.328 -9.492 -1.24 1 98.69 104 CYS B C 1
ATOM 2298 O O . CYS B 1 104 ? 0.019 -10.688 -1.208 1 98.69 104 CYS B O 1
ATOM 2300 N N . HIS B 1 105 ? 1.305 -8.945 -1.947 1 98.56 105 HIS B N 1
ATOM 2301 C CA . HIS B 1 105 ? 2.078 -9.82 -2.816 1 98.56 105 HIS B CA 1
ATOM 2302 C C . HIS B 1 105 ? 3.559 -9.461 -2.789 1 98.56 105 HIS B C 1
ATOM 2304 O O . HIS B 1 105 ? 3.932 -8.391 -2.295 1 98.56 105 HIS B O 1
ATOM 2310 N N . ASP B 1 106 ? 4.293 -10.375 -3.258 1 98.5 106 ASP B N 1
ATOM 2311 C CA . ASP B 1 106 ? 5.715 -10.219 -3.561 1 98.5 106 ASP B CA 1
ATOM 2312 C C . ASP B 1 106 ? 6.027 -10.68 -4.984 1 98.5 106 ASP B C 1
ATOM 2314 O O . ASP B 1 106 ? 5.211 -11.352 -5.617 1 98.5 106 ASP B O 1
ATOM 2318 N N . TYR B 1 107 ? 7.145 -10.164 -5.41 1 98.5 107 TYR B N 1
ATOM 2319 C CA . TYR B 1 107 ? 7.738 -10.789 -6.59 1 98.5 107 TYR B CA 1
ATOM 2320 C C . TYR B 1 107 ? 8.672 -11.922 -6.199 1 98.5 107 TYR B C 1
ATOM 2322 O O . TYR B 1 107 ? 9.727 -11.695 -5.598 1 98.5 107 TYR B O 1
ATOM 2330 N N . ASP B 1 108 ? 8.258 -13.078 -6.492 1 98.06 108 ASP B N 1
ATOM 2331 C CA . ASP B 1 108 ? 8.883 -14.312 -6.02 1 98.06 108 ASP B CA 1
ATOM 2332 C C . ASP B 1 108 ? 9.789 -14.914 -7.09 1 98.06 108 ASP B C 1
ATOM 2334 O O . ASP B 1 108 ? 9.438 -14.93 -8.273 1 98.06 108 ASP B O 1
ATOM 2338 N N . HIS B 1 109 ? 10.953 -15.336 -6.602 1 98 109 HIS B N 1
ATOM 2339 C CA . HIS B 1 109 ? 11.766 -16.234 -7.418 1 98 109 HIS B CA 1
ATOM 2340 C C . HIS B 1 109 ? 11.195 -17.641 -7.414 1 98 109 HIS B C 1
ATOM 2342 O O . HIS B 1 109 ? 11.195 -18.312 -6.379 1 98 109 HIS B O 1
ATOM 2348 N N . ILE B 1 110 ? 10.766 -18.125 -8.578 1 97.25 110 ILE B N 1
ATOM 2349 C CA . ILE B 1 110 ? 10.25 -19.484 -8.68 1 97.25 110 ILE B CA 1
ATOM 2350 C C . ILE B 1 110 ? 11.312 -20.484 -8.203 1 97.25 110 ILE B C 1
ATOM 2352 O O . ILE B 1 110 ? 11.047 -21.312 -7.328 1 97.25 110 ILE B O 1
ATOM 2356 N N . VAL B 1 111 ? 12.484 -20.375 -8.828 1 96.56 111 VAL B N 1
ATOM 2357 C CA . VAL B 1 111 ? 13.672 -20.984 -8.25 1 96.56 111 VAL B CA 1
ATOM 2358 C C . VAL B 1 111 ? 14.375 -19.984 -7.336 1 96.56 111 VAL B C 1
ATOM 2360 O O . VAL B 1 111 ? 14.781 -18.906 -7.777 1 96.56 111 VAL B O 1
ATOM 2363 N N . PRO B 1 112 ? 14.516 -20.359 -6.035 1 96.94 112 PRO B N 1
ATOM 2364 C CA . PRO B 1 112 ? 15.102 -19.391 -5.094 1 96.94 112 PRO B CA 1
ATOM 2365 C C . PRO B 1 112 ? 16.484 -18.906 -5.535 1 96.94 112 PRO B C 1
ATOM 2367 O O . PRO B 1 112 ? 17.266 -19.672 -6.09 1 96.94 112 PRO B O 1
ATOM 2370 N N . TYR B 1 113 ? 16.766 -17.594 -5.273 1 95.94 113 TYR B N 1
ATOM 2371 C CA . TYR B 1 113 ? 18.047 -16.984 -5.609 1 95.94 113 TYR B CA 1
ATOM 2372 C C . TYR B 1 113 ? 19.203 -17.734 -4.965 1 95.94 113 TYR B C 1
ATOM 2374 O O . TYR B 1 113 ? 20.219 -17.984 -5.605 1 95.94 113 TYR B O 1
ATOM 2382 N N . SER B 1 114 ? 18.984 -18.141 -3.719 1 95 114 SER B N 1
ATOM 2383 C CA . SER B 1 114 ? 20 -18.859 -2.955 1 95 114 SER B CA 1
ATOM 2384 C C . SER B 1 114 ? 20.312 -20.219 -3.576 1 95 114 SER B C 1
ATOM 2386 O O . SER B 1 114 ? 21.312 -20.844 -3.252 1 95 114 SER B O 1
ATOM 2388 N N . LYS B 1 115 ? 19.469 -20.703 -4.477 1 95.31 115 LYS B N 1
ATOM 2389 C CA . LYS B 1 115 ? 19.641 -22 -5.129 1 95.31 115 LYS B CA 1
ATOM 2390 C C . LYS B 1 115 ? 19.969 -21.828 -6.609 1 95.31 115 LYS B C 1
ATOM 2392 O O . LYS B 1 115 ? 19.734 -22.734 -7.41 1 95.31 115 LYS B O 1
ATOM 2397 N N . GLY B 1 116 ? 20.344 -20.594 -6.934 1 94.62 116 GLY B N 1
ATOM 2398 C CA . GLY B 1 116 ? 20.828 -20.359 -8.281 1 94.62 116 GLY B CA 1
ATOM 2399 C C . GLY B 1 116 ? 19.812 -19.703 -9.188 1 94.62 116 GLY B C 1
ATOM 2400 O O . GLY B 1 116 ? 20.062 -19.484 -10.375 1 94.62 116 GLY B O 1
ATOM 2401 N N . GLY B 1 117 ? 18.656 -19.438 -8.633 1 96.38 117 GLY B N 1
ATOM 2402 C CA . GLY B 1 117 ? 17.656 -18.766 -9.453 1 96.38 117 GL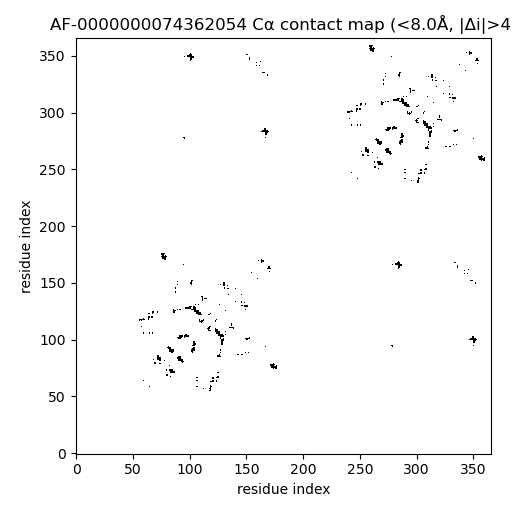Y B CA 1
ATOM 2403 C C . GLY B 1 117 ? 18.047 -17.359 -9.867 1 96.38 117 GLY B C 1
ATOM 2404 O O . GLY B 1 117 ? 18.641 -16.625 -9.07 1 96.38 117 GLY B O 1
ATOM 2405 N N . GLN B 1 118 ? 17.656 -17.047 -11.078 1 96.38 118 GLN B N 1
ATOM 2406 C CA . GLN B 1 118 ? 18 -15.727 -11.602 1 96.38 118 GLN B CA 1
ATOM 2407 C C . GLN B 1 118 ? 16.844 -14.742 -11.438 1 96.38 118 GLN B C 1
ATOM 2409 O O . GLN B 1 118 ? 15.688 -15.156 -11.312 1 96.38 118 GLN B O 1
ATOM 2414 N N . SER B 1 119 ? 17.125 -13.484 -11.477 1 97.62 119 SER B N 1
ATOM 2415 C CA . SER B 1 119 ? 16.125 -12.438 -11.391 1 97.62 119 SER B CA 1
ATOM 2416 C C . SER B 1 119 ? 15.656 -12 -12.773 1 97.62 119 SER B C 1
ATOM 2418 O O . SER B 1 119 ? 15.789 -10.828 -13.133 1 97.62 119 SER B O 1
ATOM 2420 N N . THR B 1 120 ? 15.156 -13.008 -13.461 1 97.5 120 THR B N 1
ATOM 2421 C CA . THR B 1 120 ? 14.625 -12.828 -14.805 1 97.5 120 THR B CA 1
ATOM 2422 C C . THR B 1 120 ? 13.117 -13.031 -14.82 1 97.5 120 THR B C 1
ATOM 2424 O O . THR B 1 120 ? 12.531 -13.484 -13.836 1 97.5 120 THR B O 1
ATOM 2427 N N . LEU B 1 121 ? 12.523 -12.641 -15.906 1 98.06 121 LEU B N 1
ATOM 2428 C CA . LEU B 1 121 ? 11.078 -12.758 -16.031 1 98.06 121 LEU B CA 1
ATOM 2429 C C . LEU B 1 121 ? 10.633 -14.211 -15.922 1 98.06 121 LEU B C 1
ATOM 2431 O O . LEU B 1 121 ? 9.625 -14.508 -15.281 1 98.06 121 LEU B O 1
ATOM 2435 N N . GLU B 1 122 ? 11.438 -15.117 -16.516 1 98.12 122 GLU B N 1
ATOM 2436 C CA . GLU B 1 122 ? 11.078 -16.531 -16.547 1 98.12 122 GLU B CA 1
ATOM 2437 C C . GLU B 1 122 ? 11.039 -17.125 -15.133 1 98.12 122 GLU B C 1
ATOM 2439 O O . GLU B 1 122 ? 10.297 -18.062 -14.875 1 98.12 122 GLU B O 1
ATOM 2444 N N . ASN B 1 123 ? 11.805 -16.5 -14.242 1 98.19 123 ASN B N 1
ATOM 2445 C CA . ASN B 1 123 ? 11.883 -17.016 -12.883 1 98.19 123 ASN B CA 1
ATOM 2446 C C . ASN B 1 123 ? 11.117 -16.141 -11.898 1 98.19 123 ASN B C 1
ATOM 2448 O O . ASN B 1 123 ? 11.359 -16.188 -10.695 1 98.19 123 ASN B O 1
ATOM 2452 N N . CYS B 1 124 ? 10.258 -15.242 -12.414 1 98.62 124 CYS B N 1
ATOM 2453 C CA . CYS B 1 124 ? 9.5 -14.32 -11.578 1 98.62 124 CYS B CA 1
ATOM 2454 C C . CYS B 1 124 ? 8.016 -14.68 -11.586 1 98.62 124 CYS B C 1
ATOM 2456 O O . CYS B 1 124 ? 7.445 -14.969 -12.641 1 98.62 124 CYS B O 1
ATOM 2458 N N . GLN B 1 125 ? 7.422 -14.742 -10.445 1 98.75 125 GLN B N 1
ATOM 2459 C CA . GLN B 1 125 ? 5.973 -14.82 -10.297 1 98.75 125 GLN B CA 1
ATOM 2460 C C . GLN B 1 125 ? 5.484 -13.891 -9.188 1 98.75 125 GLN B C 1
ATOM 2462 O O . GLN B 1 125 ? 6.184 -13.68 -8.188 1 98.75 125 GLN B O 1
ATOM 2467 N N . VAL B 1 126 ? 4.316 -13.281 -9.383 1 98.81 126 VAL B N 1
ATOM 2468 C CA . VAL B 1 126 ? 3.688 -12.633 -8.234 1 98.81 126 VAL B CA 1
ATOM 2469 C C . VAL B 1 126 ? 3.039 -13.68 -7.34 1 98.81 126 VAL B C 1
ATOM 2471 O O . VAL B 1 126 ? 2.389 -14.609 -7.828 1 98.81 126 VAL B O 1
ATOM 2474 N N . LEU B 1 127 ? 3.307 -13.578 -6.125 1 98.81 127 LEU B N 1
ATOM 2475 C CA . LEU B 1 127 ? 2.836 -14.539 -5.137 1 98.81 127 LEU B CA 1
ATOM 2476 C C . LEU B 1 127 ? 2.387 -13.836 -3.861 1 98.81 127 LEU B C 1
ATOM 2478 O O . LEU B 1 127 ? 3.014 -12.867 -3.43 1 98.81 127 LEU B O 1
ATOM 2482 N N . GLN B 1 128 ? 1.241 -14.266 -3.379 1 98.81 128 GLN B N 1
ATOM 2483 C CA . GLN B 1 128 ? 0.869 -13.703 -2.084 1 98.81 128 GLN B CA 1
ATOM 2484 C C . GLN B 1 128 ? 2.053 -13.703 -1.123 1 98.81 128 GLN B C 1
ATOM 2486 O O . GLN B 1 128 ? 2.775 -14.695 -1.019 1 98.81 128 GLN B O 1
ATOM 2491 N N . ALA B 1 129 ? 2.176 -12.648 -0.398 1 98.62 129 ALA B N 1
ATOM 2492 C CA . ALA B 1 129 ? 3.381 -12.422 0.397 1 98.62 129 ALA B CA 1
ATOM 2493 C C . ALA B 1 129 ? 3.506 -13.453 1.512 1 98.62 129 ALA B C 1
ATOM 2495 O O . ALA B 1 129 ? 4.602 -13.953 1.786 1 98.62 129 ALA B O 1
ATOM 2496 N N . THR B 1 130 ? 2.387 -13.766 2.143 1 97.94 130 THR B N 1
ATOM 2497 C CA . THR B 1 130 ? 2.416 -14.75 3.217 1 97.94 130 THR B CA 1
ATOM 2498 C C . THR B 1 130 ? 2.896 -16.109 2.699 1 97.94 130 THR B C 1
ATOM 2500 O O . THR B 1 130 ? 3.678 -16.781 3.363 1 97.94 130 THR B O 1
ATOM 2503 N N . VAL B 1 131 ? 2.482 -16.484 1.545 1 98.25 131 VAL B N 1
ATOM 2504 C CA . VAL B 1 131 ? 2.898 -17.75 0.933 1 98.25 131 VAL B CA 1
ATOM 2505 C C . VAL B 1 131 ? 4.387 -17.688 0.597 1 98.25 131 VAL B C 1
ATOM 2507 O O . VAL B 1 131 ? 5.129 -18.641 0.872 1 98.25 131 VAL B O 1
ATOM 2510 N N . ASN B 1 132 ? 4.805 -16.578 -0.008 1 98.06 132 ASN B N 1
ATOM 2511 C CA . ASN B 1 132 ? 6.207 -16.422 -0.37 1 98.06 132 ASN B CA 1
ATOM 2512 C C . ASN B 1 132 ? 7.121 -16.547 0.847 1 98.06 132 ASN B C 1
ATOM 2514 O O . ASN B 1 132 ? 8.164 -17.203 0.775 1 98.06 132 ASN B O 1
ATOM 2518 N N . ARG B 1 133 ? 6.723 -15.922 1.927 1 96.94 133 ARG B N 1
ATOM 2519 C CA . ARG B 1 133 ? 7.5 -16.016 3.158 1 96.94 133 ARG B CA 1
ATOM 2520 C C . ARG B 1 133 ? 7.543 -17.438 3.678 1 96.94 133 ARG B C 1
ATOM 2522 O O . ARG B 1 133 ? 8.57 -17.891 4.199 1 96.94 133 ARG B O 1
ATOM 2529 N N . SER B 1 134 ? 6.5 -18.094 3.525 1 96.88 134 SER B N 1
ATOM 2530 C CA . SER B 1 134 ? 6.441 -19.5 3.949 1 96.88 134 SER B CA 1
ATOM 2531 C C . SER B 1 134 ? 7.289 -20.375 3.043 1 96.88 134 SER B C 1
ATOM 2533 O O . SER B 1 134 ? 7.934 -21.328 3.514 1 96.88 134 SER B O 1
ATOM 2535 N N . LYS B 1 135 ? 7.164 -20.156 1.753 1 96.75 135 LYS B N 1
ATOM 2536 C CA . LYS B 1 135 ? 7.988 -20.891 0.79 1 96.75 135 LYS B CA 1
ATOM 2537 C C . LYS B 1 135 ? 9.477 -20.703 1.091 1 96.75 135 LYS B C 1
ATOM 2539 O O . LYS B 1 135 ? 10.227 -21.688 1.158 1 96.75 135 LYS B O 1
ATOM 2544 N N . GLY B 1 136 ? 9.844 -19.438 1.274 1 95.06 136 GLY B N 1
ATOM 2545 C CA . GLY B 1 136 ? 11.258 -19.188 1.476 1 95.06 136 GLY B CA 1
ATOM 2546 C C . GLY B 1 136 ? 12.133 -19.797 0.402 1 95.06 136 GLY B C 1
ATOM 2547 O O . GLY B 1 136 ? 11.922 -19.578 -0.79 1 95.06 136 GLY B O 1
ATOM 2548 N N . ASN B 1 137 ? 13.125 -20.578 0.833 1 94.44 137 ASN B N 1
ATOM 2549 C CA . ASN B 1 137 ? 13.992 -21.25 -0.14 1 94.44 137 ASN B CA 1
ATOM 2550 C C . ASN B 1 137 ? 13.703 -22.734 -0.218 1 94.44 137 ASN B C 1
ATOM 2552 O O . ASN B 1 137 ? 14.539 -23.516 -0.683 1 94.44 137 ASN B O 1
ATOM 2556 N N . ARG B 1 138 ? 12.508 -23.094 0.192 1 92.12 138 ARG B N 1
ATOM 2557 C CA . ARG B 1 138 ? 12.117 -24.5 0.155 1 92.12 138 ARG B CA 1
ATOM 2558 C C . ARG B 1 138 ? 11.594 -24.875 -1.227 1 92.12 138 ARG B C 1
ATOM 2560 O O . ARG B 1 138 ? 10.508 -24.453 -1.629 1 92.12 138 ARG B O 1
ATOM 2567 N N . THR B 1 139 ? 12.281 -25.719 -1.896 1 88.19 139 THR B N 1
ATOM 2568 C CA . THR B 1 139 ? 11.93 -26.078 -3.262 1 88.19 139 THR B CA 1
ATOM 2569 C C . THR B 1 139 ? 11.07 -27.344 -3.281 1 88.19 139 THR B C 1
ATOM 2571 O O . THR B 1 139 ? 10.492 -27.688 -4.312 1 88.19 139 THR B O 1
ATOM 2574 N N . GLU B 1 140 ? 10.914 -27.953 -2.164 1 91.5 140 GLU B N 1
ATOM 2575 C CA . GLU B 1 140 ? 10.211 -29.234 -2.117 1 91.5 140 GLU B CA 1
ATOM 2576 C C . GLU B 1 140 ? 8.727 -29.047 -1.813 1 91.5 140 GLU B C 1
ATOM 2578 O O . GLU B 1 140 ? 7.953 -30 -1.859 1 91.5 140 GLU B O 1
ATOM 2583 N N . MET B 1 141 ? 8.281 -27.859 -1.564 1 94 141 MET B N 1
ATOM 2584 C CA . MET B 1 141 ? 6.871 -27.641 -1.26 1 94 141 MET B CA 1
ATOM 2585 C C . MET B 1 141 ? 6.012 -27.812 -2.508 1 94 141 MET B C 1
ATOM 2587 O O . MET B 1 141 ? 6.309 -27.234 -3.553 1 94 141 MET B O 1
ATOM 2591 N N . SER B 1 142 ? 4.977 -28.625 -2.34 1 95.06 142 SER B N 1
ATOM 2592 C CA . SER B 1 142 ? 4.027 -28.812 -3.432 1 95.06 142 SER B CA 1
ATOM 2593 C C . SER B 1 142 ? 3.09 -27.625 -3.562 1 95.06 142 SER B C 1
ATOM 2595 O O . SER B 1 142 ? 3.031 -26.781 -2.672 1 95.06 142 SER B O 1
ATOM 2597 N N . ARG B 1 143 ? 2.438 -27.578 -4.672 1 95.81 143 ARG B N 1
ATOM 2598 C CA . ARG B 1 143 ? 1.403 -26.562 -4.871 1 95.81 143 ARG B CA 1
ATOM 2599 C C . ARG B 1 143 ? 0.36 -26.625 -3.76 1 95.81 143 ARG B C 1
ATOM 2601 O O . ARG B 1 143 ? -0.089 -25.594 -3.27 1 95.81 143 ARG B O 1
ATOM 2608 N N . ALA B 1 144 ? -0.012 -27.875 -3.42 1 96.69 144 ALA B N 1
ATOM 2609 C CA . ALA B 1 144 ? -1.007 -28.078 -2.369 1 96.69 144 ALA B CA 1
ATOM 2610 C C . ALA B 1 144 ? -0.509 -27.547 -1.031 1 96.69 144 ALA B C 1
ATOM 2612 O O . ALA B 1 144 ? -1.274 -26.938 -0.273 1 96.69 144 ALA B O 1
ATOM 2613 N N . ASP B 1 145 ? 0.743 -27.719 -0.772 1 97.25 145 ASP B N 1
ATOM 2614 C CA . ASP B 1 145 ? 1.338 -27.188 0.445 1 97.25 145 ASP B CA 1
ATOM 2615 C C . ASP B 1 145 ? 1.26 -25.656 0.462 1 97.25 145 ASP B C 1
ATOM 2617 O O . ASP B 1 145 ? 0.894 -25.062 1.477 1 97.25 145 ASP B O 1
ATOM 2621 N N . LEU B 1 146 ? 1.576 -25.062 -0.641 1 97.38 146 LEU B N 1
ATOM 2622 C CA . LEU B 1 146 ? 1.579 -23.609 -0.743 1 97.38 146 LEU B CA 1
ATOM 2623 C C . LEU B 1 146 ? 0.168 -23.047 -0.6 1 97.38 146 LEU B C 1
ATOM 2625 O O . LEU B 1 146 ? -0.029 -22 0.016 1 97.38 146 LEU B O 1
ATOM 2629 N N . ILE B 1 147 ? -0.804 -23.719 -1.132 1 97.56 147 ILE B N 1
ATOM 2630 C CA . ILE B 1 147 ? -2.195 -23.297 -1.015 1 97.56 147 ILE B CA 1
ATOM 2631 C C . ILE B 1 147 ? -2.605 -23.281 0.456 1 97.56 147 ILE B C 1
ATOM 2633 O O . ILE B 1 147 ? -3.297 -22.359 0.898 1 97.56 147 ILE B O 1
ATOM 2637 N N . GLN B 1 148 ? -2.086 -24.219 1.202 1 97.44 148 GLN B N 1
ATOM 2638 C CA . GLN B 1 148 ? -2.416 -24.297 2.621 1 97.44 148 GLN B CA 1
ATOM 2639 C C . GLN B 1 148 ? -1.824 -23.109 3.391 1 97.44 148 GLN B C 1
ATOM 2641 O O . GLN B 1 148 ? -2.279 -22.797 4.488 1 97.44 148 GLN B O 1
ATOM 2646 N N . LYS B 1 149 ? -0.793 -22.516 2.818 1 97.44 149 LYS B N 1
ATOM 2647 C CA . LYS B 1 149 ? -0.125 -21.406 3.488 1 97.44 149 LYS B CA 1
ATOM 2648 C C . LYS B 1 149 ? -0.765 -20.062 3.111 1 97.44 149 LYS B C 1
ATOM 2650 O O . LYS B 1 149 ? -0.399 -19.016 3.652 1 97.44 149 LYS B O 1
ATOM 2655 N N . SER B 1 150 ? -1.744 -20.109 2.246 1 97.75 150 SER B N 1
ATOM 2656 C CA . SER B 1 150 ? -2.391 -18.875 1.792 1 97.75 150 SER B CA 1
ATOM 2657 C C . SER B 1 150 ? -3.211 -18.25 2.906 1 97.75 150 SER B C 1
ATOM 2659 O O . SER B 1 150 ? -3.777 -18.938 3.748 1 97.75 150 SER B O 1
ATOM 2661 N N . SER B 1 151 ? -3.123 -16.891 2.959 1 96.75 151 SER B N 1
ATOM 2662 C CA . SER B 1 151 ? -4.043 -16.109 3.77 1 96.75 151 SER B CA 1
ATOM 2663 C C . SER B 1 151 ? -5.281 -15.711 2.973 1 96.75 151 SER B C 1
ATOM 2665 O O . SER B 1 151 ? -5.172 -15.172 1.867 1 96.75 151 SER B O 1
ATOM 2667 N N . TYR B 1 152 ? -6.441 -16.047 3.576 1 92.5 152 TYR B N 1
ATOM 2668 C CA . TYR B 1 152 ? -7.672 -15.789 2.832 1 92.5 152 TYR B CA 1
ATOM 2669 C C . TYR B 1 152 ? -8.484 -14.68 3.492 1 92.5 152 TYR B C 1
ATOM 2671 O O . TYR B 1 152 ? -8.562 -14.602 4.723 1 92.5 152 TYR B O 1
ATOM 2679 N N . CYS B 1 153 ? -8.984 -13.805 2.537 1 89.12 153 CYS B N 1
ATOM 2680 C CA . CYS B 1 153 ? -10.008 -12.852 2.951 1 89.12 153 CYS B CA 1
ATOM 2681 C C . CYS B 1 153 ? -11.086 -12.711 1.882 1 89.12 153 CYS B C 1
ATOM 2683 O O . CYS B 1 153 ? -10.797 -12.805 0.688 1 89.12 153 CYS B O 1
ATOM 2685 N N . ARG B 1 154 ? -12.266 -12.625 2.383 1 91.12 154 ARG B N 1
ATOM 2686 C CA . ARG B 1 154 ? -13.375 -12.391 1.466 1 91.12 154 ARG B CA 1
ATOM 2687 C C . ARG B 1 154 ? -13.422 -10.93 1.021 1 91.12 154 ARG B C 1
ATOM 2689 O O . ARG B 1 154 ? -13.539 -10.023 1.851 1 91.12 154 ARG B O 1
ATOM 2696 N N . VAL B 1 155 ? -13.273 -10.758 -0.277 1 95.56 155 VAL B N 1
ATOM 2697 C CA . VAL B 1 155 ? -13.305 -9.406 -0.824 1 95.56 155 VAL B CA 1
ATOM 2698 C C . VAL B 1 155 ? -14.375 -9.312 -1.912 1 95.56 155 VAL B C 1
ATOM 2700 O O . VAL B 1 155 ? -14.242 -9.938 -2.969 1 95.56 155 VAL B O 1
ATOM 2703 N N . SER B 1 156 ? -15.453 -8.523 -1.598 1 95.88 156 SER B N 1
ATOM 2704 C CA . SER B 1 156 ? -16.516 -8.297 -2.568 1 95.88 156 SER B CA 1
ATOM 2705 C C . SER B 1 156 ? -16.125 -7.242 -3.594 1 95.88 156 SER B C 1
ATOM 2707 O O . SER B 1 156 ? -15.062 -6.621 -3.473 1 95.88 156 SER B O 1
ATOM 2709 N N . GLY B 1 157 ? -17 -7.129 -4.598 1 96.56 157 GLY B N 1
ATOM 2710 C CA . GLY B 1 157 ? -16.797 -6.039 -5.539 1 96.56 157 GLY B CA 1
ATOM 2711 C C . GLY B 1 157 ? -16.75 -4.68 -4.871 1 96.56 157 GLY B C 1
ATOM 2712 O O . GLY B 1 157 ? -15.906 -3.842 -5.215 1 96.56 157 GLY B O 1
ATOM 2713 N N . ARG B 1 158 ? -17.641 -4.512 -3.953 1 96.25 158 ARG B N 1
ATOM 2714 C CA . ARG B 1 158 ? -17.672 -3.26 -3.207 1 96.25 158 ARG B CA 1
ATOM 2715 C C . ARG B 1 158 ? -16.375 -3.059 -2.43 1 96.25 158 ARG B C 1
ATOM 2717 O O . ARG B 1 158 ? -15.875 -1.938 -2.324 1 96.25 158 ARG B O 1
ATOM 2724 N N . ASP B 1 159 ? -15.898 -4.121 -1.841 1 97.44 159 ASP B N 1
ATOM 2725 C CA . ASP B 1 159 ? -14.641 -4.055 -1.113 1 97.44 159 ASP B CA 1
ATOM 2726 C C . ASP B 1 159 ? -13.484 -3.67 -2.041 1 97.44 159 ASP B C 1
ATOM 2728 O O . ASP B 1 159 ? -12.648 -2.84 -1.687 1 97.44 159 ASP B O 1
ATOM 2732 N N . MET B 1 160 ? -13.516 -4.262 -3.186 1 98.06 160 MET B N 1
ATOM 2733 C CA . MET B 1 160 ? -12.484 -3.947 -4.168 1 98.06 160 MET B CA 1
ATOM 2734 C C . MET B 1 160 ? -12.578 -2.49 -4.613 1 98.06 160 MET B C 1
ATOM 2736 O O . MET B 1 160 ? -11.562 -1.834 -4.824 1 98.06 160 MET B O 1
ATOM 2740 N N . ASP B 1 161 ? -13.766 -2.006 -4.715 1 97.56 161 ASP B N 1
ATOM 2741 C CA . ASP B 1 161 ? -13.961 -0.594 -5.027 1 97.56 161 ASP B CA 1
ATOM 2742 C C . ASP B 1 161 ? -13.367 0.299 -3.943 1 97.56 161 ASP B C 1
ATOM 2744 O O . ASP B 1 161 ? -12.695 1.291 -4.242 1 97.56 161 ASP B O 1
ATOM 2748 N N . LEU B 1 162 ? -13.633 -0.04 -2.807 1 97.62 162 LEU B N 1
ATOM 2749 C CA . LEU B 1 162 ? -13.117 0.733 -1.683 1 97.62 162 LEU B CA 1
ATOM 2750 C C . LEU B 1 162 ? -11.594 0.768 -1.703 1 97.62 162 LEU B C 1
ATOM 2752 O O . LEU B 1 162 ? -10.992 1.82 -1.483 1 97.62 162 LEU B O 1
ATOM 2756 N N . LEU B 1 163 ? -11.008 -0.382 -1.903 1 98.12 163 LEU B N 1
ATOM 2757 C CA . LEU B 1 163 ? -9.555 -0.461 -1.948 1 98.12 163 LEU B CA 1
ATOM 2758 C C . LEU B 1 163 ? -8.992 0.399 -3.078 1 98.12 163 LEU B C 1
ATOM 2760 O O . LEU B 1 163 ? -7.98 1.082 -2.904 1 98.12 163 LEU B O 1
ATOM 2764 N N . GLU B 1 164 ? -9.633 0.411 -4.18 1 98 164 GLU B N 1
ATOM 2765 C CA . GLU B 1 164 ? -9.195 1.241 -5.297 1 98 164 GLU B CA 1
ATOM 2766 C C . GLU B 1 164 ? -9.336 2.725 -4.969 1 98 164 GLU B C 1
ATOM 2768 O O . GLU B 1 164 ? -8.43 3.514 -5.242 1 98 164 GLU B O 1
ATOM 2773 N N . LEU B 1 165 ? -10.477 3.072 -4.43 1 97.69 165 LEU B N 1
ATOM 2774 C CA . LEU B 1 165 ? -10.672 4.465 -4.051 1 97.69 165 LEU B CA 1
ATOM 2775 C C . LEU B 1 165 ? -9.602 4.918 -3.061 1 97.69 165 LEU B C 1
ATOM 2777 O O . LEU B 1 165 ? -9.055 6.016 -3.189 1 97.69 165 LEU B O 1
ATOM 2781 N N . SER B 1 166 ? -9.312 4.086 -2.156 1 98.25 166 SER B N 1
ATOM 2782 C CA . SER B 1 166 ? -8.367 4.391 -1.084 1 98.25 166 SER B CA 1
ATOM 2783 C C . SER B 1 166 ? -6.953 4.551 -1.624 1 98.25 166 SER B C 1
ATOM 2785 O O . SER B 1 166 ? -6.203 5.414 -1.164 1 98.25 166 SER B O 1
ATOM 2787 N N . ALA B 1 167 ? -6.625 3.787 -2.643 1 98.19 167 ALA B N 1
ATOM 2788 C CA . ALA B 1 167 ? -5.238 3.73 -3.1 1 98.19 167 ALA B CA 1
ATOM 2789 C C . ALA B 1 167 ? -5.043 4.566 -4.359 1 98.19 167 ALA B C 1
ATOM 2791 O O . ALA B 1 167 ? -3.957 5.102 -4.598 1 98.19 167 ALA B O 1
ATOM 2792 N N . TYR B 1 168 ? -6.09 4.688 -5.164 1 97.62 168 TYR B N 1
ATOM 2793 C CA . TYR B 1 168 ? -5.902 5.289 -6.477 1 97.62 168 TYR B CA 1
ATOM 2794 C C . TYR B 1 168 ? -6.766 6.535 -6.637 1 97.62 168 TYR B C 1
ATOM 2796 O O . TYR B 1 168 ? -6.551 7.332 -7.551 1 97.62 168 TYR B O 1
ATOM 2804 N N . GLY B 1 169 ? -7.785 6.66 -5.836 1 97 169 GLY B N 1
ATOM 2805 C CA . GLY B 1 169 ? -8.648 7.828 -5.895 1 97 169 GLY B CA 1
ATOM 2806 C C . GLY B 1 169 ? -9.844 7.641 -6.816 1 97 169 GLY B C 1
ATOM 2807 O O . GLY B 1 169 ? -10.711 8.508 -6.895 1 97 169 GLY B O 1
ATOM 2808 N N . ASN B 1 170 ? -9.867 6.508 -7.539 1 96.69 170 ASN B N 1
ATOM 2809 C CA . ASN B 1 170 ? -10.984 6.188 -8.414 1 96.69 170 ASN B CA 1
ATOM 2810 C C . ASN B 1 170 ? -11.117 4.68 -8.633 1 96.69 170 ASN B C 1
ATOM 2812 O O . ASN B 1 170 ? -10.25 3.912 -8.211 1 96.69 170 ASN B O 1
ATOM 2816 N N . VAL B 1 171 ? -12.297 4.277 -9.133 1 97.06 171 VAL B N 1
ATOM 2817 C CA . VAL B 1 171 ? -12.531 2.881 -9.492 1 97.06 171 VAL B CA 1
ATOM 2818 C C . VAL B 1 171 ? -12.445 2.713 -11.008 1 97.06 171 VAL B C 1
ATOM 2820 O O . VAL B 1 171 ? -13.016 3.506 -11.758 1 97.06 171 VAL B O 1
ATOM 2823 N N . ARG B 1 172 ? -11.633 1.766 -11.477 1 95.62 172 ARG B N 1
ATOM 2824 C CA . ARG B 1 172 ? -11.539 1.444 -12.898 1 95.62 172 ARG B CA 1
ATOM 2825 C C . ARG B 1 172 ? -11.953 0.002 -13.164 1 95.62 172 ARG B C 1
ATOM 2827 O O . ARG B 1 172 ? -11.43 -0.925 -12.539 1 95.62 172 ARG B O 1
ATOM 2834 N N . ARG B 1 173 ? -12.938 -0.114 -14.062 1 89.94 173 ARG B N 1
ATOM 2835 C CA . ARG B 1 173 ? -13.406 -1.449 -14.414 1 89.94 173 ARG B CA 1
ATOM 2836 C C . ARG B 1 173 ? -12.672 -1.977 -15.641 1 89.94 173 ARG B C 1
ATOM 2838 O O . ARG B 1 173 ? -12.219 -1.198 -16.484 1 89.94 173 ARG B O 1
ATOM 2845 N N . GLY B 1 174 ? -12.383 -3.184 -15.641 1 79.25 174 GLY B N 1
ATOM 2846 C CA . GLY B 1 174 ? -11.75 -3.807 -16.797 1 79.25 174 GLY B CA 1
ATOM 2847 C C . GLY B 1 174 ? -12.656 -3.885 -18 1 79.25 174 GLY B C 1
ATOM 2848 O O . GLY B 1 174 ? -13.875 -3.693 -17.891 1 79.25 174 GLY B O 1
ATOM 2849 N N . GLN B 1 175 ? -12.094 -3.734 -19.25 1 66.38 175 GLN B N 1
ATOM 2850 C CA . GLN B 1 175 ? -12.82 -3.748 -20.516 1 66.38 175 GLN B CA 1
ATOM 2851 C C . GLN B 1 175 ? -13.82 -4.898 -20.562 1 66.38 175 GLN B C 1
ATOM 2853 O O . GLN B 1 175 ? -14.891 -4.773 -21.156 1 66.38 175 GLN B O 1
ATOM 2858 N N . ASP B 1 176 ? -13.547 -6.07 -20.156 1 56.25 176 ASP B N 1
ATOM 2859 C CA . ASP B 1 176 ? -14.438 -7.176 -20.484 1 56.25 176 ASP B CA 1
ATOM 2860 C C . ASP B 1 176 ? -15.695 -7.137 -19.625 1 56.25 176 ASP B C 1
ATOM 2862 O O . ASP B 1 176 ? -16.422 -8.125 -19.531 1 56.25 176 ASP B O 1
ATOM 2866 N N . SER B 1 177 ? -15.867 -6.148 -18.797 1 48.72 177 SER B N 1
ATOM 2867 C CA . SER B 1 177 ? -17.125 -6.152 -18.062 1 48.72 177 SER B CA 1
ATOM 2868 C C . SER B 1 177 ? -18.312 -5.922 -19.016 1 48.72 177 SER B C 1
ATOM 2870 O O . SER B 1 177 ? -18.438 -4.848 -19.609 1 48.72 177 SER B O 1
ATOM 2872 N N . GLY B 1 178 ? -18.625 -6.941 -19.781 1 40.34 178 GLY B N 1
ATOM 2873 C CA . GLY B 1 178 ? -19.812 -7 -20.641 1 40.34 178 GLY B CA 1
ATOM 2874 C C . GLY B 1 178 ? -21.047 -6.414 -19.984 1 40.34 178 GLY B C 1
ATOM 2875 O O . GLY B 1 178 ? -21.859 -7.145 -19.422 1 40.34 178 GLY B O 1
ATOM 2876 N N . GLY B 1 179 ? -20.922 -5.5 -19.094 1 39.44 179 GLY B N 1
ATOM 2877 C CA . GLY B 1 179 ? -22.266 -5.098 -18.719 1 39.44 179 GLY B CA 1
ATOM 2878 C C . GLY B 1 179 ? -23.125 -4.719 -19.922 1 39.44 179 GLY B C 1
ATOM 2879 O O . GLY B 1 179 ? -22.641 -4.133 -20.875 1 39.44 179 GLY B O 1
ATOM 2880 N N . CYS B 1 180 ? -24.188 -5.598 -20.203 1 34.66 180 CYS B N 1
ATOM 2881 C CA . CYS B 1 180 ? -25.312 -5.352 -21.109 1 34.66 180 CYS B CA 1
ATOM 2882 C C . CYS B 1 180 ? -25.828 -3.932 -20.953 1 34.66 180 CYS B C 1
ATOM 2884 O O . CYS B 1 180 ? -26.141 -3.496 -19.844 1 34.66 180 CYS B O 1
ATOM 2886 N N . ILE B 1 181 ? -25.391 -3.051 -21.766 1 35.12 181 ILE B N 1
ATOM 2887 C CA . ILE B 1 181 ? -26.141 -1.812 -21.922 1 35.12 181 ILE B CA 1
ATOM 2888 C C . ILE B 1 181 ? -27.625 -2.131 -22.094 1 35.12 181 ILE B C 1
ATOM 2890 O O . ILE B 1 181 ? -28.016 -2.816 -23.047 1 35.12 181 ILE B O 1
ATOM 2894 N N . MET B 1 182 ? -28.422 -2.301 -21.047 1 25.05 182 MET B N 1
ATOM 2895 C CA . MET B 1 182 ? -29.859 -2.318 -21.281 1 25.05 182 MET B CA 1
ATOM 2896 C C . MET B 1 182 ? -30.281 -1.181 -22.203 1 25.05 182 MET B C 1
ATOM 2898 O O . MET B 1 182 ? -29.969 -0.016 -21.938 1 25.05 182 MET B O 1
ATOM 2902 N N . GLN B 1 183 ? -30.438 -1.476 -23.438 1 23.09 183 GLN B N 1
ATOM 2903 C CA . GLN B 1 183 ? -31.266 -0.678 -24.328 1 23.09 183 GLN B CA 1
ATOM 2904 C C . GLN B 1 183 ? -32.656 -0.501 -23.766 1 23.09 183 GLN B C 1
ATOM 2906 O O . GLN B 1 183 ? -33.25 -1.452 -23.266 1 23.09 183 GLN B O 1
#

Foldseek 3Di:
DDPDDPPPPPPPDPDDDDDDDDDDDDPDDDPCPPPPPPPPPPPPPPPPVVVVPPPQDQDADPVLVQVQQVVAAADAFADSVAWGAFPLGQIAGPVAEPDQDQNYWYWAQLQHVVNPTGNHNVRTHIDHNQLRVVCPNPNPQDSVNSNVSHDDDDADPVNVQVVCCVPPVGGDTDPPPPPPPPD/DDDDDPPPPPPDDPPPDDPDDDDPDDPDDPDPPPPPPPPPPPPPPPPPVVVVVPPQDQDADPVLVQVQQVVAAADAFADSVAWGAFPLGQIAGPVAEPDQDQNYWYWAQLQHVVNPTGNHNVRTHIDHNQLRVVCPNPNPQDSVNSNVSHDDDDADPVNVQVVCCVPPVGGDTDPVPPPPPPD

Nearest PDB structures (foldseek):
  6ghc-assembly1_A  TM=5.399E-01  e=1.140E-01  Escherichia coli K-12
  4h9d-assembly1_A  TM=6.857E-01  e=4.290E-01  Geobacter metallireducens GS-15
  6ghc-assembly1_A  TM=5.600E-01  e=1.576E-01  Escherichia coli K-12
  4h9d-assembly1_A  TM=6.857E-01  e=4.774E-01  Geobacter metallireducens GS-15